Protein AF-A0A0F9WBS4-F1 (afdb_monomer_lite)

Organism: NCBI:txid412755

Sequence (241 aa):
MFRRLSKIGGPLIGAIGFITLPSDLGTWGTRLKDIAQIGIDNPLSVLAICLGVVLLGYGYWDSLRLKVLGSKRWRSDKEMGDELHGWLRQAHFQLQDQPTPNSDFVFVATEPMANRPVTIAKLSNEPGVRLQGRVILSDEQKTLFQAMLANEQHIVLSDVAIELARLDIGFDGRDLVNEGFSVIAGFIPSETMTQSQFLQRVGAVSRAILMVQASLNRYLLTPDIVATMQAQLPPDLTANQ

Radius of gyration: 26.9 Å; chains: 1; bounding box: 51×37×90 Å

InterPro domains:
  IPR018747 Protein of unknown function DUF2299 [PF10061] (82-212)

Structure (mmCIF, N/CA/C/O backbone):
data_AF-A0A0F9WBS4-F1
#
_entry.id   AF-A0A0F9WBS4-F1
#
loop_
_atom_site.group_PDB
_atom_site.id
_atom_site.type_symbol
_atom_site.label_atom_id
_atom_site.label_alt_id
_atom_site.label_comp_id
_atom_site.label_asym_id
_atom_site.label_entity_id
_atom_site.label_seq_id
_atom_site.pdbx_PDB_ins_code
_atom_site.Cartn_x
_atom_site.Cartn_y
_atom_site.Cartn_z
_atom_site.occupancy
_atom_site.B_iso_or_equiv
_atom_site.auth_seq_id
_atom_site.auth_comp_id
_atom_site.auth_asym_id
_atom_site.auth_atom_id
_atom_site.pdbx_PDB_model_num
ATOM 1 N N . MET A 1 1 ? -22.990 10.541 -49.761 1.00 40.12 1 MET A N 1
ATOM 2 C CA . MET A 1 1 ? -21.630 9.981 -49.947 1.00 40.12 1 MET A CA 1
ATOM 3 C C . MET A 1 1 ? -21.077 9.209 -48.733 1.00 40.12 1 MET A C 1
ATOM 5 O O . MET A 1 1 ? -20.127 8.468 -48.912 1.00 40.12 1 MET A O 1
ATOM 9 N N . PHE A 1 2 ? -21.687 9.267 -47.536 1.00 30.09 2 PHE A N 1
ATOM 10 C CA . PHE A 1 2 ? -21.160 8.622 -46.311 1.00 30.09 2 PHE A CA 1
ATOM 11 C C . PHE A 1 2 ? -21.648 7.187 -46.002 1.00 30.09 2 PHE A C 1
ATOM 13 O O . PHE A 1 2 ? -21.188 6.571 -45.048 1.00 30.09 2 PHE A O 1
ATOM 20 N N . ARG A 1 3 ? -22.544 6.597 -46.806 1.00 30.92 3 ARG A N 1
ATOM 21 C CA . ARG A 1 3 ? -23.133 5.266 -46.523 1.00 30.92 3 ARG A CA 1
ATOM 22 C C . ARG A 1 3 ? -22.316 4.056 -47.009 1.00 30.92 3 ARG A C 1
ATOM 24 O O . ARG A 1 3 ? -22.755 2.929 -46.813 1.00 30.92 3 ARG A O 1
ATOM 31 N N . ARG A 1 4 ? -21.150 4.258 -47.640 1.00 37.53 4 ARG A N 1
ATOM 32 C CA . ARG A 1 4 ? -20.292 3.158 -48.140 1.00 37.53 4 ARG A CA 1
ATOM 33 C C . ARG A 1 4 ? -19.069 2.839 -47.263 1.00 37.53 4 ARG A C 1
ATOM 35 O O . ARG A 1 4 ? -18.464 1.796 -47.470 1.00 37.53 4 ARG A O 1
ATOM 42 N N . LEU A 1 5 ? -18.750 3.655 -46.254 1.00 35.47 5 LEU A N 1
ATOM 43 C CA . LEU A 1 5 ? -17.595 3.429 -45.365 1.00 35.47 5 LEU A CA 1
ATOM 44 C C . LEU A 1 5 ? -17.847 2.388 -44.253 1.00 35.47 5 LEU A C 1
ATOM 46 O O . LEU A 1 5 ? -16.895 1.833 -43.712 1.00 35.47 5 LEU A O 1
ATOM 50 N N . SER A 1 6 ? -19.104 2.040 -43.950 1.00 35.97 6 SER A N 1
ATOM 51 C CA . SER A 1 6 ? -19.430 1.095 -42.866 1.00 35.97 6 SER A CA 1
ATOM 52 C C . SER A 1 6 ? -19.270 -0.389 -43.223 1.00 35.97 6 SER A C 1
ATOM 54 O O . SER A 1 6 ? -19.329 -1.229 -42.331 1.00 35.97 6 SER A O 1
ATOM 56 N N . LYS A 1 7 ? -19.043 -0.740 -44.498 1.00 39.16 7 LYS A N 1
ATOM 57 C CA . LYS A 1 7 ? -18.863 -2.144 -44.921 1.00 39.16 7 LYS A CA 1
ATOM 58 C C . LYS A 1 7 ? -17.408 -2.627 -44.909 1.00 39.16 7 LYS A C 1
ATOM 60 O O . LYS A 1 7 ? -17.189 -3.829 -44.961 1.00 39.16 7 LYS A O 1
ATOM 65 N N . ILE A 1 8 ? -16.435 -1.718 -44.815 1.00 43.41 8 ILE A N 1
ATOM 66 C CA . ILE A 1 8 ? -14.997 -2.048 -44.881 1.00 43.41 8 ILE A CA 1
ATOM 67 C C . ILE A 1 8 ? -14.304 -1.839 -43.519 1.00 43.41 8 ILE A C 1
ATOM 69 O O . ILE A 1 8 ? -13.339 -2.529 -43.211 1.00 43.41 8 ILE A O 1
ATOM 73 N N . GLY A 1 9 ? -14.829 -0.962 -42.652 1.00 33.00 9 GLY A N 1
ATOM 74 C CA . GLY A 1 9 ? -14.247 -0.715 -41.322 1.00 33.00 9 GLY A CA 1
ATOM 75 C C . GLY A 1 9 ? -14.540 -1.793 -40.267 1.00 33.00 9 GLY A C 1
ATOM 76 O O . GLY A 1 9 ? -13.713 -2.032 -39.393 1.00 33.00 9 GLY A O 1
ATOM 77 N N . GLY A 1 10 ? -15.688 -2.475 -40.359 1.00 33.38 10 GLY A N 1
ATOM 78 C CA . GLY A 1 10 ? -16.094 -3.516 -39.400 1.00 33.38 10 GLY A CA 1
ATOM 79 C C . GLY A 1 10 ? -15.189 -4.762 -39.386 1.00 33.38 10 GLY A C 1
ATOM 80 O O . GLY A 1 10 ? -14.808 -5.204 -38.304 1.00 33.38 10 GLY A O 1
ATOM 81 N N . PRO A 1 11 ? -14.774 -5.307 -40.549 1.00 40.59 11 PRO A N 1
ATOM 82 C CA . PRO A 1 11 ? -13.894 -6.477 -40.595 1.00 40.59 11 PRO A CA 1
ATOM 83 C C . PRO A 1 11 ? -12.425 -6.165 -40.274 1.00 40.59 11 PRO A C 1
ATOM 85 O O . PRO A 1 11 ? -11.719 -7.037 -39.786 1.00 40.59 11 PRO A O 1
ATOM 88 N N . LEU A 1 12 ? -11.953 -4.937 -40.519 1.00 39.38 12 LEU A N 1
ATOM 89 C CA . LEU A 1 12 ? -10.550 -4.551 -40.293 1.00 39.38 12 LEU A CA 1
ATOM 90 C C . LEU A 1 12 ? -10.226 -4.365 -38.806 1.00 39.38 12 LEU A C 1
ATOM 92 O O . LEU A 1 12 ? -9.143 -4.733 -38.360 1.00 39.38 12 LEU A O 1
ATOM 96 N N . ILE A 1 13 ? -11.192 -3.884 -38.019 1.00 43.16 13 ILE A N 1
ATOM 97 C CA . ILE A 1 13 ? -11.082 -3.864 -36.555 1.00 43.16 13 ILE A CA 1
ATOM 98 C C . ILE A 1 13 ? -11.309 -5.275 -35.984 1.00 43.16 13 ILE A C 1
ATOM 100 O O . ILE A 1 13 ? -10.644 -5.648 -35.024 1.00 43.16 13 ILE A O 1
ATOM 104 N N . GLY A 1 14 ? -12.150 -6.104 -36.618 1.00 35.94 14 GLY A N 1
AT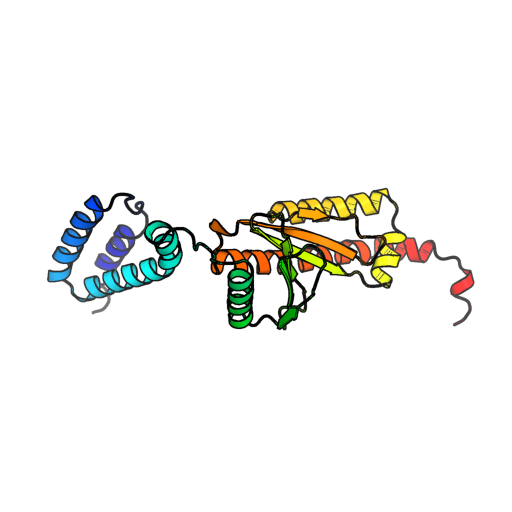OM 105 C CA . GLY A 1 14 ? -12.320 -7.523 -36.266 1.00 35.94 14 GLY A CA 1
ATOM 106 C C . GLY A 1 14 ? -11.134 -8.434 -36.622 1.00 35.94 14 GLY A C 1
ATOM 107 O O . GLY A 1 14 ? -11.001 -9.506 -36.050 1.00 35.94 14 GLY A O 1
ATOM 108 N N . ALA A 1 15 ? -10.249 -8.024 -37.535 1.00 42.34 15 ALA A N 1
ATOM 109 C CA . ALA A 1 15 ? -9.022 -8.760 -37.852 1.00 42.34 15 ALA A CA 1
ATOM 110 C C . ALA A 1 15 ? -7.876 -8.464 -36.865 1.00 42.34 15 ALA A C 1
ATOM 112 O O . ALA A 1 15 ? -6.943 -9.257 -36.751 1.00 42.34 15 ALA A O 1
ATOM 113 N N . ILE A 1 16 ? -7.945 -7.331 -36.156 1.00 46.28 16 ILE A N 1
ATOM 114 C CA . ILE A 1 16 ? -6.950 -6.898 -35.160 1.00 46.28 16 ILE A CA 1
ATOM 115 C C . ILE A 1 16 ? -7.459 -7.155 -33.732 1.00 46.28 16 ILE A C 1
ATOM 117 O O . ILE A 1 16 ? -6.676 -7.442 -32.830 1.00 46.28 16 ILE A O 1
ATOM 121 N N . GLY A 1 17 ? -8.774 -7.112 -33.519 1.00 36.66 17 GLY A N 1
ATOM 122 C CA . GLY A 1 17 ? -9.417 -7.518 -32.278 1.00 36.66 17 GLY A CA 1
ATOM 123 C C . GLY A 1 17 ? -9.763 -9.006 -32.294 1.00 36.66 17 GLY A C 1
ATOM 124 O O . GLY A 1 17 ? -10.572 -9.423 -33.108 1.00 36.66 17 GLY A O 1
ATOM 125 N N . PHE A 1 18 ? -9.217 -9.764 -31.339 1.00 37.97 18 PHE A N 1
ATOM 126 C CA . PHE A 1 18 ? -9.618 -11.125 -30.925 1.00 37.97 18 PHE A CA 1
ATOM 127 C C . PHE A 1 18 ? -8.899 -12.369 -31.465 1.00 37.97 18 PHE A C 1
ATOM 129 O O . PHE A 1 18 ? -9.351 -13.475 -31.177 1.00 37.97 18 PHE A O 1
ATOM 136 N N . ILE A 1 19 ? -7.723 -12.271 -32.088 1.00 41.31 19 ILE A N 1
ATOM 137 C CA . ILE A 1 19 ? -6.875 -13.465 -32.262 1.00 41.31 19 ILE A CA 1
ATOM 138 C C . ILE A 1 19 ? -5.491 -13.177 -31.695 1.00 41.31 19 ILE A C 1
ATOM 140 O O . ILE A 1 19 ? -4.697 -12.475 -32.309 1.00 41.31 19 ILE A O 1
ATOM 144 N N . THR A 1 20 ? -5.274 -13.682 -30.477 1.00 43.16 20 THR A N 1
ATOM 145 C CA . THR A 1 20 ? -3.983 -14.047 -29.871 1.00 43.16 20 THR A CA 1
ATOM 146 C C . THR A 1 20 ? -2.763 -13.494 -30.607 1.00 43.16 20 THR A C 1
ATOM 148 O O . THR A 1 20 ? -2.373 -14.040 -31.642 1.00 43.16 20 THR A O 1
ATOM 151 N N . LEU A 1 21 ? -2.147 -12.440 -30.057 1.00 47.62 21 LEU A N 1
ATOM 152 C CA . LEU A 1 21 ? -0.828 -11.977 -30.494 1.00 47.62 21 LEU A CA 1
ATOM 153 C C . LEU A 1 21 ? 0.089 -13.205 -30.601 1.00 47.62 21 LEU A C 1
ATOM 155 O O . LEU A 1 21 ? 0.282 -13.889 -29.589 1.00 47.62 21 LEU A O 1
ATOM 159 N N . PRO A 1 22 ? 0.609 -13.532 -31.795 1.00 48.59 22 PRO A N 1
ATOM 160 C CA . PRO A 1 22 ? 1.472 -14.685 -31.939 1.00 48.59 22 PRO A CA 1
ATOM 161 C C . PRO A 1 22 ? 2.699 -14.498 -31.053 1.00 48.59 22 PRO A C 1
ATOM 163 O O . PRO A 1 22 ? 3.363 -13.459 -31.109 1.00 48.59 22 PRO A O 1
ATOM 166 N N . SER A 1 23 ? 3.008 -15.503 -30.238 1.00 54.31 23 SER A N 1
ATOM 167 C CA . SER A 1 23 ? 4.209 -15.511 -29.398 1.00 54.31 23 SER A CA 1
ATOM 168 C C . SER A 1 23 ? 5.504 -15.647 -30.206 1.00 54.31 23 SER A C 1
ATOM 170 O O . SER A 1 23 ? 6.584 -15.517 -29.639 1.00 54.31 23 SER A O 1
ATOM 172 N N . ASP A 1 24 ? 5.401 -15.916 -31.511 1.00 53.88 24 ASP A N 1
ATOM 173 C CA . ASP A 1 24 ? 6.519 -16.164 -32.416 1.00 53.88 24 ASP A CA 1
ATOM 174 C C . ASP A 1 24 ? 6.716 -15.008 -33.413 1.00 53.88 24 ASP A C 1
ATOM 176 O O . ASP A 1 24 ? 5.839 -14.696 -34.226 1.00 53.88 24 ASP A O 1
ATOM 180 N N . LEU A 1 25 ? 7.908 -14.406 -33.374 1.00 53.56 25 LEU A N 1
ATOM 181 C CA . LEU A 1 25 ? 8.372 -13.322 -34.246 1.00 53.56 25 LEU A CA 1
ATOM 182 C C . LEU A 1 25 ? 8.318 -13.683 -35.743 1.00 53.56 25 LEU A C 1
ATOM 184 O O . LEU A 1 25 ? 8.128 -12.792 -36.570 1.00 53.56 25 LEU A O 1
ATOM 188 N N . GLY A 1 26 ? 8.424 -14.966 -36.111 1.00 53.75 26 GLY A N 1
ATOM 189 C CA . GLY A 1 26 ? 8.361 -15.400 -37.513 1.00 53.75 26 GLY A CA 1
ATOM 190 C C . GLY A 1 26 ? 6.999 -15.138 -38.166 1.00 53.75 26 GLY A C 1
ATOM 191 O O . GLY A 1 26 ? 6.919 -14.711 -39.319 1.00 53.75 26 GLY A O 1
ATOM 192 N N . THR A 1 27 ? 5.916 -15.301 -37.405 1.00 59.94 27 THR A N 1
ATOM 193 C CA . THR A 1 27 ? 4.545 -15.094 -37.905 1.00 59.94 27 THR A CA 1
ATOM 194 C C . THR A 1 27 ? 4.177 -13.617 -38.085 1.00 59.94 27 THR A C 1
ATOM 196 O O . THR A 1 27 ? 3.329 -13.292 -38.926 1.00 59.94 27 THR A O 1
ATOM 199 N N . TRP A 1 28 ? 4.861 -12.713 -37.373 1.00 60.12 28 TRP A N 1
ATOM 200 C CA . TRP A 1 28 ? 4.714 -11.265 -37.545 1.00 60.12 28 TRP A CA 1
ATOM 201 C C . TRP A 1 28 ? 5.167 -10.806 -38.930 1.00 60.12 28 TRP A C 1
ATOM 203 O O . TRP A 1 28 ? 4.501 -9.971 -39.538 1.00 60.12 28 TRP A O 1
ATOM 213 N N . GLY A 1 29 ? 6.239 -11.392 -39.470 1.00 56.81 29 GLY A N 1
ATOM 214 C CA . GLY A 1 29 ? 6.749 -11.044 -40.799 1.00 56.81 29 GLY A CA 1
ATOM 215 C C . GLY A 1 29 ? 5.739 -11.310 -41.921 1.00 56.81 29 GLY A C 1
ATOM 216 O O . GLY A 1 29 ? 5.583 -10.488 -42.821 1.00 56.81 29 GLY A O 1
ATOM 217 N N . THR A 1 30 ? 5.005 -12.421 -41.848 1.00 64.31 30 THR A N 1
ATOM 218 C CA . THR A 1 30 ? 3.921 -12.752 -42.791 1.00 64.31 30 THR A CA 1
ATOM 219 C C . THR A 1 30 ? 2.706 -11.843 -42.625 1.00 64.31 30 THR A C 1
ATOM 221 O O . THR A 1 30 ? 2.227 -11.289 -43.608 1.00 64.31 30 THR A O 1
ATOM 224 N N . ARG A 1 31 ? 2.261 -11.591 -41.386 1.00 62.34 31 ARG A N 1
ATOM 225 C CA . ARG A 1 31 ? 1.105 -10.717 -41.115 1.00 62.34 31 ARG A CA 1
ATOM 226 C C . ARG A 1 31 ? 1.363 -9.264 -41.529 1.00 62.34 31 ARG A C 1
ATOM 228 O O . ARG A 1 31 ? 0.464 -8.605 -42.041 1.00 62.34 31 ARG A O 1
ATOM 235 N N . LEU A 1 32 ? 2.589 -8.770 -41.347 1.00 62.81 32 LEU A N 1
ATOM 236 C CA . LEU A 1 32 ? 2.991 -7.428 -41.779 1.00 62.81 32 LEU A CA 1
ATOM 237 C C . LEU A 1 32 ? 3.073 -7.303 -43.306 1.00 62.81 32 LEU A C 1
ATOM 239 O O . LEU A 1 32 ? 2.750 -6.240 -43.833 1.00 62.81 32 LEU A O 1
ATOM 243 N N . LYS A 1 33 ? 3.448 -8.372 -44.025 1.00 64.69 33 LYS A N 1
ATOM 244 C CA . LYS A 1 33 ? 3.390 -8.399 -45.496 1.00 64.69 33 LYS A CA 1
ATOM 245 C C . LYS A 1 33 ? 1.953 -8.312 -46.007 1.00 64.69 33 LYS A C 1
ATOM 247 O O . LYS A 1 33 ? 1.694 -7.502 -46.891 1.00 64.69 33 LYS A O 1
ATOM 252 N N . ASP A 1 34 ? 1.025 -9.050 -45.400 1.00 64.44 34 ASP A N 1
ATOM 253 C CA . ASP A 1 34 ? -0.397 -8.993 -45.768 1.00 64.44 34 ASP A CA 1
ATOM 254 C C . ASP A 1 34 ? -0.990 -7.592 -45.512 1.00 64.44 34 ASP A C 1
ATOM 256 O O . ASP A 1 34 ? -1.709 -7.045 -46.349 1.00 64.44 34 ASP A O 1
ATOM 260 N N . ILE A 1 35 ? -0.622 -6.958 -44.392 1.00 59.19 35 ILE A N 1
ATOM 261 C CA . ILE A 1 35 ? -0.995 -5.570 -44.064 1.00 59.19 35 ILE A CA 1
ATOM 262 C C . ILE A 1 35 ? -0.405 -4.571 -45.073 1.00 59.19 35 ILE A C 1
ATOM 264 O O . ILE A 1 35 ? -1.101 -3.649 -45.503 1.00 59.19 35 ILE A O 1
ATOM 268 N N . ALA A 1 36 ? 0.857 -4.748 -45.475 1.00 57.50 36 ALA A N 1
ATOM 269 C CA . ALA A 1 36 ? 1.508 -3.892 -46.465 1.00 57.50 36 ALA A CA 1
ATOM 270 C C . ALA A 1 36 ? 0.848 -4.008 -47.849 1.00 57.50 36 ALA A C 1
ATOM 272 O O . ALA A 1 36 ? 0.736 -3.013 -48.561 1.00 57.50 36 ALA A O 1
ATOM 273 N N . GLN A 1 37 ? 0.362 -5.199 -48.204 1.00 59.88 37 GLN A N 1
ATOM 274 C CA . GLN A 1 37 ? -0.300 -5.452 -49.481 1.00 59.88 37 GLN A CA 1
ATOM 275 C C . GLN A 1 37 ? -1.718 -4.857 -49.526 1.00 59.88 37 GLN A C 1
ATOM 277 O O . GLN A 1 37 ? -2.094 -4.264 -50.532 1.00 59.88 37 GLN A O 1
ATOM 282 N N . ILE A 1 38 ? -2.459 -4.894 -48.409 1.00 57.97 38 ILE A N 1
ATOM 283 C CA . ILE A 1 38 ? -3.740 -4.173 -48.236 1.00 57.97 38 ILE A CA 1
ATOM 284 C C . ILE A 1 38 ? -3.536 -2.646 -48.297 1.00 57.97 38 ILE A C 1
ATOM 286 O O . ILE A 1 38 ? -4.429 -1.896 -48.696 1.00 57.97 38 ILE A O 1
ATOM 290 N N . GLY A 1 39 ? -2.345 -2.173 -47.924 1.00 52.19 39 GLY A N 1
ATOM 291 C CA . GLY A 1 39 ? -2.009 -0.757 -47.888 1.00 52.19 39 GLY A CA 1
ATOM 292 C C . GLY A 1 39 ? -1.854 -0.060 -49.236 1.00 52.19 39 GLY A C 1
ATOM 293 O O . GLY A 1 39 ? -1.910 1.168 -49.283 1.00 52.19 39 GLY A O 1
ATOM 294 N N . ILE A 1 40 ? -1.712 -0.824 -50.320 1.00 57.94 40 ILE A N 1
ATOM 295 C CA . ILE A 1 40 ? -1.607 -0.289 -51.684 1.00 57.94 40 ILE A CA 1
ATOM 296 C C . ILE A 1 40 ? -2.957 0.285 -52.151 1.00 57.94 40 ILE A C 1
ATOM 298 O O . ILE A 1 40 ? -2.982 1.295 -52.851 1.00 57.94 40 ILE A O 1
ATOM 302 N N . ASP A 1 41 ? -4.073 -0.287 -51.691 1.00 60.69 41 ASP A N 1
ATOM 303 C CA . ASP A 1 41 ? -5.413 0.072 -52.172 1.00 60.69 41 ASP A CA 1
ATOM 304 C C . ASP A 1 41 ? -6.132 1.110 -51.294 1.00 60.69 41 ASP A C 1
ATOM 306 O O . ASP A 1 41 ? -7.107 1.728 -51.731 1.00 60.69 41 ASP A O 1
ATOM 310 N N . ASN A 1 42 ? -5.693 1.320 -50.043 1.00 68.88 42 ASN A N 1
ATOM 311 C CA . ASN A 1 42 ? -6.353 2.263 -49.137 1.00 68.88 42 ASN A CA 1
ATOM 312 C C . ASN A 1 42 ? -5.397 2.871 -48.084 1.00 68.88 42 ASN A C 1
ATOM 314 O O . ASN A 1 42 ? -5.228 2.315 -46.993 1.00 68.88 42 ASN A O 1
ATOM 318 N N . PRO A 1 43 ? -4.797 4.046 -48.351 1.00 69.19 43 PRO A N 1
ATOM 319 C CA . PRO A 1 43 ? -3.773 4.636 -47.480 1.00 69.19 43 PRO A CA 1
ATOM 320 C C . PRO A 1 43 ? -4.301 5.019 -46.085 1.00 69.19 43 PRO A C 1
ATOM 322 O O . PRO A 1 43 ? -3.553 5.011 -45.107 1.00 69.19 43 PRO A O 1
ATOM 325 N N . LEU A 1 44 ? -5.604 5.296 -45.957 1.00 69.62 44 LEU A N 1
ATOM 326 C CA . LEU A 1 44 ? -6.256 5.563 -44.668 1.00 69.62 44 LEU A CA 1
ATOM 327 C C . LEU A 1 44 ? -6.281 4.328 -43.757 1.00 69.62 44 LEU A C 1
ATOM 329 O O . LEU A 1 44 ? -6.151 4.459 -42.540 1.00 69.62 44 LEU A O 1
ATOM 333 N N . SER A 1 45 ? -6.412 3.131 -44.331 1.00 63.66 45 SER A N 1
ATOM 334 C CA . SER A 1 45 ? -6.375 1.878 -43.574 1.00 63.66 45 SER A CA 1
ATOM 335 C C . SER A 1 45 ? -4.974 1.603 -43.031 1.00 63.66 45 SER A C 1
ATOM 337 O O . SER A 1 45 ? -4.848 1.191 -41.883 1.00 63.66 45 SER A O 1
ATOM 339 N N . VAL A 1 46 ? -3.923 1.922 -43.794 1.00 65.44 46 VAL A N 1
ATOM 340 C CA . VAL A 1 46 ? -2.528 1.827 -43.326 1.00 65.44 46 VAL A CA 1
ATOM 341 C C . VAL A 1 46 ? -2.289 2.748 -42.142 1.00 65.44 46 VAL A C 1
ATOM 343 O O . VAL A 1 46 ? -1.742 2.312 -41.136 1.00 65.44 46 VAL A O 1
ATOM 346 N N . LEU A 1 47 ? -2.749 4.001 -42.223 1.00 66.19 47 LEU A N 1
ATOM 347 C CA . LEU A 1 47 ? -2.625 4.949 -41.115 1.00 66.19 47 LEU A CA 1
ATOM 348 C C . LEU A 1 47 ? -3.330 4.448 -39.853 1.00 66.19 47 LEU A C 1
ATOM 350 O O . LEU A 1 47 ? -2.742 4.505 -38.778 1.00 66.19 47 LEU A O 1
ATOM 354 N N . ALA A 1 48 ? -4.548 3.916 -39.973 1.00 68.94 48 ALA A N 1
ATOM 355 C CA . ALA A 1 48 ? -5.282 3.365 -38.835 1.00 68.94 48 ALA A CA 1
ATOM 356 C C . ALA A 1 48 ? -4.582 2.139 -38.221 1.00 68.94 48 ALA A C 1
ATOM 358 O O . ALA A 1 48 ? -4.535 2.012 -36.998 1.00 68.94 48 ALA A O 1
ATOM 359 N N . ILE A 1 49 ? -3.998 1.266 -39.048 1.00 66.88 49 ILE A N 1
ATOM 360 C CA . ILE A 1 49 ? -3.237 0.101 -38.580 1.00 66.88 49 ILE A CA 1
ATOM 361 C C . ILE A 1 49 ? -1.942 0.544 -37.899 1.00 66.88 49 ILE A C 1
ATOM 363 O O . ILE A 1 49 ? -1.667 0.097 -36.790 1.00 66.88 49 ILE A O 1
ATOM 367 N N . CYS A 1 50 ? -1.179 1.459 -38.501 1.00 69.31 50 CYS A N 1
ATOM 368 C CA . CYS A 1 50 ? 0.019 2.026 -37.885 1.00 69.31 50 CYS A CA 1
ATOM 369 C C . CYS A 1 50 ? -0.312 2.696 -36.550 1.00 69.31 50 CYS A C 1
ATOM 371 O O . CYS A 1 50 ? 0.384 2.463 -35.569 1.00 69.31 50 CYS A O 1
ATOM 373 N N . LEU A 1 51 ? -1.403 3.464 -36.480 1.00 69.69 51 LEU A N 1
ATOM 374 C CA . LEU A 1 51 ? -1.857 4.084 -35.238 1.00 69.69 51 LEU A CA 1
ATOM 375 C C . LEU A 1 51 ? -2.240 3.027 -34.192 1.00 69.69 51 LEU A C 1
ATOM 377 O O . LEU A 1 51 ? -1.850 3.146 -33.036 1.00 69.69 51 LEU A O 1
ATOM 381 N N . GLY A 1 52 ? -2.949 1.969 -34.595 1.00 70.00 52 GLY A N 1
ATOM 382 C CA . GLY A 1 52 ? -3.300 0.846 -33.725 1.00 70.00 52 GLY A CA 1
ATOM 383 C C . GLY A 1 52 ? -2.073 0.105 -33.193 1.00 70.00 52 GLY A C 1
ATOM 384 O O . GLY A 1 52 ? -1.998 -0.170 -32.000 1.00 70.00 52 GLY A O 1
ATOM 385 N N . VAL A 1 53 ? -1.076 -0.155 -34.043 1.00 68.94 53 VAL A N 1
ATOM 386 C CA . VAL A 1 53 ? 0.201 -0.775 -33.652 1.00 68.94 53 VAL A CA 1
ATOM 387 C C . VAL A 1 53 ? 1.000 0.144 -32.732 1.00 68.94 53 VAL A C 1
ATOM 389 O O . VAL A 1 53 ? 1.565 -0.336 -31.756 1.00 68.94 53 VAL A O 1
ATOM 392 N N . VAL A 1 54 ? 1.018 1.455 -32.983 1.00 68.88 54 VAL A N 1
ATOM 393 C CA . VAL A 1 54 ? 1.678 2.436 -32.110 1.00 68.88 54 VAL A CA 1
ATOM 394 C C . VAL A 1 54 ? 0.983 2.514 -30.750 1.00 68.88 54 VAL A C 1
ATOM 396 O O . VAL A 1 54 ? 1.662 2.510 -29.729 1.00 68.88 54 VAL A O 1
ATOM 399 N N . LEU A 1 55 ? -0.352 2.522 -30.706 1.00 69.62 55 LEU A N 1
ATOM 400 C CA . LEU A 1 55 ? -1.125 2.551 -29.458 1.00 69.62 55 LEU A CA 1
ATOM 401 C C . LEU A 1 55 ? -0.975 1.254 -28.653 1.00 69.62 55 LEU A C 1
ATOM 403 O O . LEU A 1 55 ? -0.757 1.303 -27.443 1.00 69.62 55 LEU A O 1
ATOM 407 N N . LEU A 1 56 ? -1.038 0.096 -29.317 1.00 64.38 56 LEU A N 1
ATOM 408 C CA . LEU A 1 56 ? -0.773 -1.201 -28.689 1.00 64.38 56 LEU A CA 1
ATOM 409 C C . LEU A 1 56 ? 0.678 -1.295 -28.222 1.00 64.38 56 LEU A C 1
ATOM 411 O O . LEU A 1 56 ? 0.930 -1.748 -27.110 1.00 64.38 56 LEU A O 1
ATOM 415 N N . GLY A 1 57 ? 1.617 -0.819 -29.038 1.00 63.41 57 GLY A N 1
ATOM 416 C CA . GLY A 1 57 ? 3.031 -0.725 -28.706 1.00 63.41 57 GLY A CA 1
ATOM 417 C C . GLY A 1 57 ? 3.267 0.149 -27.482 1.00 63.41 57 GLY A C 1
ATOM 418 O O . GLY A 1 57 ? 4.020 -0.258 -26.613 1.00 63.41 57 GLY A O 1
ATOM 419 N N . TYR A 1 58 ? 2.574 1.284 -27.362 1.00 67.25 58 TYR A N 1
ATOM 420 C CA . TYR A 1 58 ? 2.653 2.170 -26.200 1.00 67.25 58 TYR A CA 1
ATOM 421 C C . TYR A 1 58 ? 2.100 1.502 -24.931 1.00 67.25 58 TYR A C 1
ATOM 423 O O . TYR A 1 58 ? 2.747 1.542 -23.889 1.00 67.25 58 TYR A O 1
ATOM 431 N N . GLY A 1 59 ? 0.955 0.814 -25.021 1.00 63.66 59 GLY A N 1
ATOM 432 C CA . GLY A 1 59 ? 0.369 0.082 -23.889 1.00 63.66 59 GLY A CA 1
ATOM 433 C C . GLY A 1 59 ? 1.164 -1.160 -23.461 1.00 63.66 59 GLY A C 1
ATOM 434 O O . GLY A 1 59 ? 1.211 -1.484 -22.277 1.00 63.66 59 GLY A O 1
ATOM 435 N N . TYR A 1 60 ? 1.820 -1.843 -24.405 1.00 65.56 60 TYR A N 1
ATOM 436 C CA . TYR A 1 60 ? 2.660 -3.020 -24.147 1.00 65.56 60 TYR A CA 1
ATOM 437 C C . TYR A 1 60 ? 4.148 -2.697 -23.988 1.00 65.56 60 TYR A C 1
ATOM 439 O O . TYR A 1 60 ? 4.934 -3.617 -23.742 1.00 65.56 60 TYR A O 1
ATOM 447 N N . TRP A 1 61 ? 4.548 -1.427 -24.102 1.00 66.56 61 TRP A N 1
ATOM 448 C CA . TRP A 1 61 ? 5.952 -1.018 -24.094 1.00 66.56 61 TRP A CA 1
ATOM 449 C C . TRP A 1 61 ? 6.659 -1.469 -22.821 1.00 66.56 61 TRP A C 1
ATOM 451 O O . TRP A 1 61 ? 7.734 -2.049 -22.904 1.00 66.56 61 TRP A O 1
ATOM 461 N N . ASP A 1 62 ? 6.024 -1.317 -21.657 1.00 58.88 62 ASP A N 1
ATOM 462 C CA . ASP A 1 62 ? 6.583 -1.758 -20.374 1.00 58.88 62 ASP A CA 1
ATOM 463 C C . ASP A 1 62 ? 6.754 -3.283 -20.295 1.00 58.88 62 ASP A C 1
ATOM 465 O O . ASP A 1 62 ? 7.774 -3.775 -19.810 1.00 58.88 62 ASP A O 1
ATOM 469 N N . SER A 1 63 ? 5.804 -4.054 -20.834 1.00 58.38 63 SER A N 1
ATOM 470 C CA . SER A 1 63 ? 5.886 -5.522 -20.856 1.00 58.38 63 SER A CA 1
ATOM 471 C C . SER A 1 63 ? 6.961 -6.024 -21.827 1.00 58.38 63 SER A C 1
ATOM 473 O O . SER A 1 63 ? 7.708 -6.954 -21.512 1.00 58.38 63 SER A O 1
ATOM 475 N N . LEU A 1 64 ? 7.082 -5.385 -22.995 1.00 61.56 64 LEU A N 1
ATOM 476 C CA . LEU A 1 64 ? 8.147 -5.650 -23.965 1.00 61.56 64 LEU A CA 1
ATOM 477 C C . LEU A 1 64 ? 9.514 -5.228 -23.422 1.00 61.56 64 LEU A C 1
ATOM 479 O O . LEU A 1 64 ? 10.473 -5.977 -23.579 1.00 61.56 64 LEU A O 1
ATOM 483 N N . ARG A 1 65 ? 9.603 -4.094 -22.720 1.00 59.81 65 ARG A N 1
ATOM 484 C CA . ARG A 1 65 ? 10.826 -3.620 -22.063 1.00 59.81 65 ARG A CA 1
ATOM 485 C C . ARG A 1 65 ? 11.333 -4.650 -21.057 1.00 59.81 65 ARG A C 1
ATOM 487 O O . ARG A 1 65 ? 12.505 -4.993 -21.105 1.00 59.81 65 ARG A O 1
ATOM 494 N N . LEU A 1 66 ? 10.460 -5.215 -20.223 1.00 56.12 66 LEU A N 1
ATOM 495 C CA . LEU A 1 66 ? 10.836 -6.262 -19.262 1.00 56.12 66 LEU A CA 1
ATOM 496 C C . LEU A 1 66 ? 11.280 -7.566 -19.934 1.00 56.12 66 LEU A C 1
ATOM 498 O O . LEU A 1 66 ? 12.213 -8.212 -19.461 1.00 56.12 66 LEU A O 1
ATOM 502 N N . LYS A 1 67 ? 10.633 -7.958 -21.041 1.00 57.78 67 LYS A N 1
ATOM 503 C CA . LYS A 1 67 ? 10.983 -9.181 -21.785 1.00 57.78 67 LYS A CA 1
ATOM 504 C C . LYS A 1 67 ? 12.268 -9.048 -22.604 1.00 57.78 67 LYS A C 1
ATOM 506 O O . LYS A 1 67 ? 12.988 -10.030 -22.741 1.00 57.78 67 LYS A O 1
ATOM 511 N N . VAL A 1 68 ? 12.540 -7.868 -23.164 1.00 54.81 68 VAL A N 1
ATOM 512 C CA . VAL A 1 68 ? 13.662 -7.630 -24.090 1.00 54.81 68 VAL A CA 1
ATOM 513 C C . VAL A 1 68 ? 14.903 -7.103 -23.369 1.00 54.81 68 VAL A C 1
ATOM 515 O O . VAL A 1 68 ? 16.012 -7.502 -23.707 1.00 54.81 68 VAL A O 1
ATOM 518 N N . LEU A 1 69 ? 14.742 -6.225 -22.375 1.00 52.47 69 LEU A N 1
ATOM 519 C CA . LEU A 1 69 ? 15.864 -5.616 -21.645 1.00 52.47 69 LEU A CA 1
ATOM 520 C C . LEU A 1 69 ? 16.164 -6.314 -20.312 1.00 52.47 69 LEU A C 1
ATOM 522 O O . LEU A 1 69 ? 17.117 -5.942 -19.630 1.00 52.47 69 LEU A O 1
ATOM 526 N N . GLY A 1 70 ? 15.390 -7.346 -19.966 1.00 51.59 70 GLY A N 1
ATOM 527 C CA . GLY A 1 70 ? 15.450 -7.983 -18.659 1.00 51.59 70 GLY A CA 1
ATOM 528 C C . GLY A 1 70 ? 14.844 -7.100 -17.568 1.00 51.59 70 GLY A C 1
ATOM 529 O O . GLY A 1 70 ? 14.605 -5.902 -17.742 1.00 51.59 70 GLY A O 1
ATOM 530 N N . SER A 1 71 ? 14.574 -7.717 -16.421 1.00 57.47 71 SER A N 1
ATOM 531 C CA . SER A 1 71 ? 14.255 -7.023 -15.176 1.00 57.47 71 SER A CA 1
ATOM 532 C C . SER A 1 71 ? 15.213 -5.854 -14.935 1.00 57.47 71 SER A C 1
ATOM 534 O O . SER A 1 71 ? 16.422 -5.983 -15.149 1.00 57.47 71 SER A O 1
ATOM 536 N N . LYS A 1 72 ? 14.699 -4.706 -14.469 1.00 65.31 72 LYS A N 1
ATOM 537 C CA . LYS A 1 72 ? 15.560 -3.582 -14.078 1.00 65.31 72 LYS A CA 1
ATOM 538 C C . LYS A 1 72 ? 16.410 -4.043 -12.891 1.00 65.31 72 LYS A C 1
ATOM 540 O O . LYS A 1 72 ? 15.930 -4.118 -11.767 1.00 65.31 72 LYS A O 1
ATOM 545 N N . ARG A 1 73 ? 17.670 -4.399 -13.148 1.00 72.25 73 ARG A N 1
ATOM 546 C CA . ARG A 1 73 ? 18.642 -4.695 -12.093 1.00 72.25 73 ARG A CA 1
ATOM 547 C C . ARG A 1 73 ? 19.081 -3.384 -11.459 1.00 72.25 73 ARG A C 1
ATOM 549 O O . ARG A 1 73 ? 19.819 -2.614 -12.071 1.00 72.25 73 ARG A O 1
ATOM 556 N N . TRP A 1 74 ? 18.605 -3.144 -10.247 1.00 83.38 74 TRP A N 1
ATOM 557 C CA . TRP A 1 74 ? 19.055 -2.050 -9.395 1.00 83.38 74 TRP A CA 1
ATOM 558 C C . TRP A 1 74 ? 20.543 -2.225 -9.086 1.00 83.38 74 TRP A C 1
ATOM 560 O O . TRP A 1 74 ? 20.969 -3.323 -8.729 1.00 83.38 74 TRP A O 1
ATOM 570 N N . ARG A 1 75 ? 21.353 -1.172 -9.233 1.00 83.31 75 ARG A N 1
ATOM 571 C CA . ARG A 1 75 ? 22.783 -1.236 -8.883 1.00 83.31 75 ARG A CA 1
ATOM 572 C C . ARG A 1 75 ? 22.992 -1.099 -7.378 1.00 83.31 75 ARG A C 1
ATOM 574 O O . ARG A 1 75 ? 24.022 -1.527 -6.870 1.00 83.31 75 ARG A O 1
ATOM 581 N N . SER A 1 76 ? 22.039 -0.482 -6.680 1.00 88.38 76 SER A N 1
ATOM 582 C CA . SER A 1 76 ? 22.015 -0.352 -5.221 1.00 88.38 76 SER A CA 1
ATOM 583 C C . SER A 1 76 ? 20.591 -0.114 -4.710 1.00 88.38 76 SER A C 1
ATOM 585 O O . SER A 1 76 ? 19.746 0.393 -5.451 1.00 88.38 76 SER A O 1
ATOM 587 N N . ASP A 1 77 ? 20.342 -0.396 -3.429 1.00 88.81 77 ASP A N 1
ATOM 588 C CA . ASP A 1 77 ? 19.061 -0.069 -2.783 1.00 88.81 77 ASP A CA 1
ATOM 589 C C . ASP A 1 77 ? 18.804 1.442 -2.731 1.00 88.81 77 ASP A C 1
ATOM 591 O O . ASP A 1 77 ? 17.660 1.881 -2.809 1.00 88.81 77 ASP A O 1
ATOM 595 N N . LYS A 1 78 ? 19.869 2.253 -2.690 1.00 88.75 78 LYS A N 1
ATOM 596 C CA . LYS A 1 78 ? 19.765 3.713 -2.779 1.00 88.75 78 LYS A CA 1
ATOM 597 C C . LYS A 1 78 ? 19.220 4.167 -4.134 1.00 88.75 78 LYS A C 1
ATOM 599 O O . LYS A 1 78 ? 18.298 4.969 -4.176 1.00 88.75 78 LYS A O 1
ATOM 604 N N . GLU A 1 79 ? 19.750 3.621 -5.232 1.00 91.06 79 GLU A N 1
ATOM 605 C CA . GLU A 1 79 ? 19.241 3.910 -6.583 1.00 91.06 79 GLU A CA 1
ATOM 606 C C . GLU A 1 79 ? 17.768 3.505 -6.718 1.00 91.06 79 GLU A C 1
ATOM 608 O O . GLU A 1 79 ? 16.978 4.231 -7.318 1.00 91.06 79 GLU A O 1
ATOM 613 N N . MET A 1 80 ? 17.389 2.364 -6.135 1.00 91.50 80 MET A N 1
ATOM 614 C CA . MET A 1 80 ? 15.991 1.950 -6.072 1.00 91.50 80 MET A CA 1
ATOM 615 C C . MET A 1 80 ? 15.147 2.979 -5.311 1.00 91.50 80 MET A C 1
ATOM 617 O O . MET A 1 80 ? 14.155 3.450 -5.857 1.00 91.50 80 MET A O 1
ATOM 621 N N . GLY A 1 81 ? 15.552 3.377 -4.102 1.00 91.69 81 GLY A N 1
ATOM 622 C CA . GLY A 1 81 ? 14.848 4.391 -3.310 1.00 91.69 81 GLY A CA 1
ATOM 623 C C . GLY A 1 81 ? 14.664 5.719 -4.055 1.00 91.69 81 GLY A C 1
ATOM 624 O O . GLY A 1 81 ? 13.548 6.237 -4.113 1.00 91.69 81 GLY A O 1
ATOM 625 N N . ASP A 1 82 ? 15.723 6.220 -4.699 1.00 92.62 82 ASP A N 1
ATOM 626 C CA . ASP A 1 82 ? 15.700 7.461 -5.486 1.00 92.62 82 ASP A CA 1
ATOM 627 C C . ASP A 1 82 ? 14.725 7.372 -6.676 1.00 92.62 82 ASP A C 1
ATOM 629 O O . ASP A 1 82 ? 13.974 8.312 -6.960 1.00 92.62 82 ASP A O 1
ATOM 633 N N . GLU A 1 83 ? 14.688 6.227 -7.361 1.00 93.62 83 GLU A N 1
ATOM 634 C CA . GLU A 1 83 ? 13.755 5.989 -8.462 1.00 93.62 83 GLU A CA 1
ATOM 635 C C . GLU A 1 83 ? 12.301 5.924 -7.970 1.00 93.62 83 GLU A C 1
ATOM 637 O O . GLU A 1 83 ? 11.426 6.555 -8.567 1.00 93.62 83 GLU A O 1
ATOM 642 N N . LEU A 1 84 ? 12.035 5.207 -6.870 1.00 94.44 84 LEU A N 1
ATOM 643 C CA . LEU A 1 84 ? 10.696 5.133 -6.274 1.00 94.44 84 LEU A CA 1
ATOM 644 C C . LEU A 1 84 ? 10.206 6.518 -5.840 1.00 94.44 84 LEU A C 1
ATOM 646 O O . LEU A 1 84 ? 9.055 6.875 -6.102 1.00 94.44 84 LEU A O 1
ATOM 650 N N . HIS A 1 85 ? 11.093 7.332 -5.259 1.00 93.56 85 HIS A N 1
ATOM 651 C CA . HIS A 1 85 ? 10.837 8.747 -4.988 1.00 93.56 85 HIS A CA 1
ATOM 652 C C . HIS A 1 85 ? 10.451 9.506 -6.258 1.00 93.56 85 HIS A C 1
ATOM 654 O O . HIS A 1 85 ? 9.475 10.260 -6.263 1.00 93.56 85 HIS A O 1
ATOM 660 N N . GLY A 1 86 ? 11.199 9.302 -7.345 1.00 93.44 86 GLY A N 1
ATOM 661 C CA . GLY A 1 86 ? 10.910 9.888 -8.650 1.00 93.44 86 GLY A CA 1
ATOM 662 C C . GLY A 1 86 ? 9.512 9.529 -9.157 1.00 93.44 86 GLY A C 1
ATOM 663 O O . GLY A 1 86 ? 8.743 10.423 -9.514 1.00 93.44 86 GLY A O 1
ATOM 664 N N . TRP A 1 87 ? 9.151 8.245 -9.132 1.00 94.31 87 TRP A N 1
ATOM 665 C CA . TRP A 1 87 ? 7.839 7.762 -9.574 1.00 94.31 87 TRP A CA 1
ATOM 666 C C . TRP A 1 87 ? 6.689 8.353 -8.756 1.00 94.31 87 TRP A C 1
ATOM 668 O O . TRP A 1 87 ? 5.670 8.750 -9.320 1.00 94.31 87 TRP A O 1
ATOM 678 N N . LEU A 1 88 ? 6.851 8.456 -7.437 1.00 94.50 88 LEU A N 1
ATOM 679 C CA . LEU A 1 88 ? 5.826 9.008 -6.549 1.00 94.50 88 LEU A CA 1
ATOM 680 C C . LEU A 1 88 ? 5.673 10.520 -6.701 1.00 94.50 88 LEU A C 1
ATOM 682 O O . LEU A 1 88 ? 4.548 11.015 -6.731 1.00 94.50 88 LEU A O 1
ATOM 686 N N . ARG A 1 89 ? 6.778 11.255 -6.870 1.00 92.94 89 ARG A N 1
ATOM 687 C CA . ARG A 1 89 ? 6.733 12.697 -7.164 1.00 92.94 89 ARG A CA 1
ATOM 688 C C . ARG A 1 89 ? 6.051 12.981 -8.499 1.00 92.94 89 ARG A C 1
ATOM 690 O O . ARG A 1 89 ? 5.255 13.913 -8.577 1.00 92.94 89 ARG A O 1
ATOM 697 N N . GLN A 1 90 ? 6.324 12.175 -9.528 1.00 92.94 90 GLN A N 1
ATOM 698 C CA . GLN A 1 90 ? 5.627 12.262 -10.819 1.00 92.94 90 GLN A CA 1
ATOM 699 C C . GLN A 1 90 ? 4.121 12.018 -10.670 1.00 92.94 90 GLN A C 1
ATOM 701 O O . GLN A 1 90 ? 3.330 12.665 -11.346 1.00 92.94 90 GLN A O 1
ATOM 706 N N . ALA A 1 91 ? 3.730 11.129 -9.756 1.00 90.38 91 ALA A N 1
ATOM 707 C CA . ALA A 1 91 ? 2.338 10.872 -9.400 1.00 90.38 91 ALA A CA 1
ATOM 708 C C . ALA A 1 91 ? 1.775 11.845 -8.338 1.00 90.38 91 ALA A C 1
ATOM 710 O O . ALA A 1 91 ? 0.703 11.597 -7.795 1.00 90.38 91 ALA A O 1
ATOM 711 N N . HIS A 1 92 ? 2.473 12.950 -8.046 1.00 92.75 92 HIS A N 1
ATOM 712 C CA . HIS A 1 92 ? 2.057 14.010 -7.119 1.00 92.75 92 HIS A CA 1
ATOM 713 C C . HIS A 1 92 ? 1.881 13.597 -5.647 1.00 92.75 92 HIS A C 1
ATOM 715 O O . HIS A 1 92 ? 1.177 14.273 -4.895 1.00 92.75 92 HIS A O 1
ATOM 721 N N . PHE A 1 93 ? 2.551 12.536 -5.198 1.00 93.06 93 PHE A N 1
ATOM 722 C CA . PHE A 1 93 ? 2.611 12.199 -3.776 1.00 93.06 93 PHE A CA 1
ATOM 723 C C . PHE A 1 93 ? 3.552 13.145 -3.024 1.00 93.06 93 PHE A C 1
ATOM 725 O O . PHE A 1 93 ? 4.628 13.508 -3.508 1.00 93.06 93 PHE A O 1
ATOM 732 N N . GLN A 1 94 ? 3.164 13.504 -1.803 1.00 92.94 94 GLN A N 1
ATOM 733 C CA . GLN A 1 94 ? 4.050 14.126 -0.825 1.00 92.94 94 GLN A CA 1
ATOM 734 C C . GLN A 1 94 ? 4.874 13.035 -0.151 1.00 92.94 94 GLN A C 1
ATOM 736 O O . GLN A 1 94 ? 4.332 12.001 0.233 1.00 92.94 94 GLN A O 1
ATOM 741 N N . LEU A 1 95 ? 6.179 13.261 -0.026 1.00 93.69 95 LEU A N 1
ATOM 742 C CA . LEU A 1 95 ? 7.116 12.283 0.515 1.00 93.69 95 LEU A CA 1
ATOM 743 C C . LEU A 1 95 ? 7.740 12.811 1.801 1.00 93.69 95 LEU A C 1
ATOM 745 O O . LEU A 1 95 ? 8.171 13.964 1.849 1.00 93.69 95 LEU A O 1
ATOM 749 N N . GLN A 1 96 ? 7.815 11.949 2.808 1.00 93.38 96 GLN A N 1
ATOM 750 C CA . GLN A 1 96 ? 8.510 12.206 4.060 1.00 93.38 96 GLN A CA 1
ATOM 751 C C . GLN A 1 96 ? 9.446 11.040 4.374 1.00 93.38 96 GLN A C 1
ATOM 753 O O . GLN A 1 96 ? 8.991 9.915 4.572 1.00 93.38 96 GLN A O 1
ATOM 758 N N . ASP A 1 97 ? 10.742 11.316 4.456 1.00 90.25 97 ASP A N 1
ATOM 759 C CA . ASP A 1 97 ? 11.736 10.312 4.832 1.00 90.25 97 ASP A CA 1
ATOM 760 C C . ASP A 1 97 ? 11.630 9.975 6.323 1.00 90.25 97 ASP A C 1
ATOM 762 O O . ASP A 1 97 ? 11.469 10.865 7.163 1.00 90.25 97 ASP A O 1
ATOM 766 N N . GLN A 1 98 ? 11.736 8.688 6.657 1.00 87.44 98 GLN A N 1
ATOM 767 C CA . GLN A 1 98 ? 11.723 8.207 8.038 1.00 87.44 98 GLN A CA 1
ATOM 768 C C . GLN A 1 98 ? 12.899 7.254 8.269 1.00 87.44 98 GLN A C 1
ATOM 770 O O . GLN A 1 98 ? 12.806 6.067 7.969 1.00 87.44 98 GLN A O 1
ATOM 775 N N . PRO A 1 99 ? 14.035 7.729 8.802 1.00 80.38 99 PRO A N 1
ATOM 776 C CA . PRO A 1 99 ? 15.163 6.849 9.064 1.00 80.38 99 PRO A CA 1
ATOM 777 C C . PRO A 1 99 ? 14.780 5.817 10.131 1.00 80.38 99 PRO A C 1
ATOM 779 O O . PRO A 1 99 ? 14.382 6.177 11.238 1.00 80.38 99 PRO A O 1
ATOM 782 N N . THR A 1 100 ? 14.912 4.533 9.797 1.00 81.69 100 THR A N 1
ATOM 783 C CA . THR A 1 100 ? 14.577 3.423 10.697 1.00 81.69 100 THR A CA 1
ATOM 784 C C . THR A 1 100 ? 15.802 2.517 10.871 1.00 81.69 100 THR A C 1
ATOM 786 O O . THR A 1 100 ? 16.509 2.247 9.896 1.00 81.69 100 THR A O 1
ATOM 789 N N . PRO A 1 101 ? 16.109 2.041 12.091 1.00 73.88 101 PRO A N 1
ATOM 790 C CA . PRO A 1 101 ? 17.144 1.028 12.269 1.00 73.88 101 PRO A CA 1
ATOM 791 C C . PRO A 1 101 ? 16.747 -0.264 11.535 1.00 73.88 101 PRO A C 1
ATOM 793 O O . PRO A 1 101 ? 15.602 -0.702 11.622 1.00 73.88 101 PRO A O 1
ATOM 796 N N . ASN A 1 102 ? 17.703 -0.888 10.838 1.00 82.25 102 ASN A N 1
ATOM 797 C CA . ASN A 1 102 ? 17.545 -2.128 10.051 1.00 82.25 102 ASN A CA 1
ATOM 798 C C . ASN A 1 102 ? 16.778 -2.004 8.719 1.00 82.25 102 ASN A C 1
ATOM 800 O O . ASN A 1 102 ? 16.296 -3.005 8.181 1.00 82.25 102 ASN A O 1
ATOM 804 N N . SER A 1 103 ? 16.681 -0.796 8.169 1.00 83.94 103 SER A N 1
ATOM 805 C CA . SER A 1 103 ? 16.158 -0.567 6.821 1.00 83.94 103 SER A CA 1
ATOM 806 C C . SER A 1 103 ? 17.189 0.100 5.923 1.00 83.94 103 SER A C 1
ATOM 808 O O . SER A 1 103 ? 17.888 1.007 6.375 1.00 83.94 103 SER A O 1
ATOM 810 N N . ASP A 1 104 ? 17.211 -0.280 4.647 1.00 89.25 104 ASP A N 1
ATOM 811 C CA . ASP A 1 104 ? 18.010 0.398 3.623 1.00 89.25 104 ASP A CA 1
ATOM 812 C C . ASP A 1 104 ? 17.391 1.764 3.291 1.00 89.25 104 ASP A C 1
ATOM 814 O O . ASP A 1 104 ? 18.096 2.761 3.143 1.00 89.25 104 ASP A O 1
ATOM 818 N N . PHE A 1 105 ? 16.056 1.819 3.231 1.00 90.31 105 PHE A N 1
ATOM 819 C CA . PHE A 1 105 ? 15.283 3.057 3.214 1.00 90.31 105 PHE A CA 1
ATOM 820 C C . PHE A 1 105 ? 13.869 2.836 3.753 1.00 90.31 105 PHE A C 1
ATOM 822 O O . PHE A 1 105 ? 13.280 1.763 3.582 1.00 90.31 105 PHE A O 1
ATOM 829 N N . VAL A 1 106 ? 13.308 3.885 4.352 1.00 92.88 106 VAL A N 1
ATOM 830 C CA . VAL A 1 106 ? 11.885 3.987 4.682 1.00 92.88 106 VAL A CA 1
ATOM 831 C C . VAL A 1 106 ? 11.434 5.417 4.432 1.00 92.88 106 VAL A C 1
ATOM 833 O O . VAL A 1 106 ? 12.074 6.376 4.869 1.00 92.88 106 VAL A O 1
ATOM 836 N N . PHE A 1 107 ? 10.317 5.557 3.735 1.00 93.31 107 PHE A N 1
ATOM 837 C CA . PHE A 1 107 ? 9.663 6.839 3.533 1.00 93.31 107 PHE A CA 1
ATOM 838 C C . PHE A 1 107 ? 8.149 6.657 3.481 1.00 93.31 107 PHE A C 1
ATOM 840 O O . PHE A 1 107 ? 7.632 5.581 3.176 1.00 93.31 107 PHE A O 1
ATOM 847 N N . VAL A 1 108 ? 7.429 7.723 3.803 1.00 93.06 108 VAL A N 1
ATOM 848 C CA . VAL A 1 108 ? 5.971 7.776 3.777 1.00 93.06 108 VAL A CA 1
ATOM 849 C C . VAL A 1 108 ? 5.536 8.588 2.573 1.00 93.06 108 VAL A C 1
ATOM 851 O O . VAL A 1 108 ? 5.956 9.731 2.400 1.00 93.06 108 VAL A O 1
ATOM 854 N N . ALA A 1 109 ? 4.684 7.988 1.749 1.00 93.19 109 ALA A N 1
ATOM 855 C CA . ALA A 1 109 ? 4.027 8.641 0.636 1.00 93.19 109 ALA A CA 1
ATOM 856 C C . ALA A 1 109 ? 2.580 8.965 1.000 1.00 93.19 109 ALA A C 1
ATOM 858 O O . ALA A 1 109 ? 1.789 8.070 1.297 1.00 93.19 109 ALA A O 1
ATOM 859 N N . THR A 1 110 ? 2.222 10.241 0.929 1.00 92.00 110 THR A N 1
ATOM 860 C CA . THR A 1 110 ? 0.871 10.723 1.212 1.00 92.00 110 THR A CA 1
ATOM 861 C C . THR A 1 110 ? 0.301 11.386 -0.029 1.00 92.00 110 THR A C 1
ATOM 863 O O . THR A 1 110 ? 0.886 12.310 -0.594 1.00 92.00 110 THR A O 1
ATOM 866 N N . GLU A 1 111 ? -0.863 10.919 -0.464 1.00 88.06 111 GLU A N 1
ATOM 867 C CA . GLU A 1 111 ? -1.604 11.567 -1.541 1.00 88.06 111 GLU A CA 1
ATOM 868 C C . GLU A 1 111 ? -2.271 12.853 -1.007 1.00 88.06 111 GLU A C 1
ATOM 870 O O . GLU A 1 111 ? -3.070 12.759 -0.068 1.00 88.06 111 GLU A O 1
ATOM 875 N N . PRO A 1 112 ? -2.006 14.045 -1.585 1.00 81.94 112 PRO A N 1
ATOM 876 C CA . PRO A 1 112 ? -2.472 15.327 -1.039 1.00 81.94 112 PRO A CA 1
ATOM 877 C C . PRO A 1 112 ? -3.990 15.425 -0.859 1.00 81.94 112 PRO A C 1
ATOM 879 O O . PRO A 1 112 ? -4.469 16.059 0.074 1.00 81.94 112 PRO A O 1
ATOM 882 N N . MET A 1 113 ? -4.750 14.807 -1.766 1.00 80.88 113 MET A N 1
ATOM 883 C CA . MET A 1 113 ? -6.216 14.853 -1.766 1.00 80.88 113 MET A CA 1
ATOM 884 C C . MET A 1 113 ? -6.840 13.834 -0.810 1.00 80.88 113 MET A C 1
ATOM 886 O O . MET A 1 113 ? -7.935 14.059 -0.303 1.00 80.88 113 MET A O 1
ATOM 890 N N . ALA A 1 114 ? -6.166 12.706 -0.577 1.00 79.44 114 ALA A N 1
ATOM 891 C CA . ALA A 1 114 ? -6.706 11.614 0.227 1.00 79.44 114 ALA A CA 1
ATOM 892 C C . ALA A 1 114 ? -6.223 11.648 1.684 1.00 79.44 114 ALA A C 1
ATOM 894 O O . ALA A 1 114 ? -6.888 11.064 2.536 1.00 79.44 114 ALA A O 1
ATOM 895 N N . ASN A 1 115 ? -5.084 12.300 1.957 1.00 85.25 115 ASN A N 1
ATOM 896 C CA . ASN A 1 115 ? -4.401 12.344 3.254 1.00 85.25 115 ASN A CA 1
ATOM 897 C C . ASN A 1 115 ? -4.236 10.957 3.911 1.00 85.25 115 ASN A C 1
ATOM 899 O O . ASN A 1 115 ? -4.425 10.781 5.113 1.00 85.25 115 ASN A O 1
ATOM 903 N N . ARG A 1 116 ? -3.932 9.944 3.091 1.00 87.38 116 ARG A N 1
ATOM 904 C CA . ARG A 1 116 ? -3.751 8.548 3.512 1.00 87.38 116 ARG A CA 1
ATOM 905 C C . ARG A 1 116 ? -2.284 8.164 3.351 1.00 87.38 116 ARG A C 1
ATOM 907 O O . ARG A 1 116 ? -1.861 7.938 2.216 1.00 87.38 116 ARG A O 1
ATOM 914 N N . PRO A 1 117 ? -1.508 8.134 4.445 1.00 90.19 117 PRO A N 1
ATOM 915 C CA . PRO A 1 117 ? -0.091 7.821 4.377 1.00 90.19 117 PRO A CA 1
ATOM 916 C C . PRO A 1 117 ? 0.127 6.335 4.078 1.00 90.19 117 PRO A C 1
ATOM 918 O O . PRO A 1 117 ? -0.477 5.458 4.701 1.00 90.19 117 PRO A O 1
ATOM 921 N N . VAL A 1 118 ? 1.023 6.063 3.134 1.00 91.69 118 VAL A N 1
ATOM 922 C CA . VAL A 1 118 ? 1.523 4.728 2.805 1.00 91.69 118 VAL A CA 1
ATOM 923 C C . VAL A 1 118 ? 3.019 4.704 3.082 1.00 91.69 118 VAL A C 1
ATOM 925 O O . VAL A 1 118 ? 3.794 5.401 2.432 1.00 91.69 118 VAL A O 1
ATOM 928 N N . THR A 1 119 ? 3.426 3.891 4.044 1.00 92.44 119 THR A N 1
ATOM 929 C CA . THR A 1 119 ? 4.825 3.618 4.355 1.00 92.44 119 THR A CA 1
ATOM 930 C C . THR A 1 119 ? 5.397 2.638 3.343 1.00 92.44 119 THR A C 1
ATOM 932 O O . THR A 1 119 ? 4.818 1.586 3.057 1.00 92.44 119 THR A O 1
ATOM 935 N N . ILE A 1 120 ? 6.557 2.990 2.810 1.00 93.75 120 ILE A N 1
ATOM 936 C CA . ILE A 1 120 ? 7.294 2.235 1.809 1.00 93.75 120 ILE A CA 1
ATOM 937 C C . ILE A 1 120 ? 8.653 1.932 2.421 1.00 93.75 120 ILE A C 1
ATOM 939 O O . ILE A 1 120 ? 9.399 2.848 2.762 1.00 93.75 120 ILE A O 1
ATOM 943 N N . ALA A 1 121 ? 8.952 0.649 2.594 1.00 92.38 121 ALA A N 1
ATOM 944 C CA . ALA A 1 121 ? 10.128 0.205 3.325 1.00 92.38 121 ALA A CA 1
ATOM 945 C C . ALA A 1 121 ? 10.895 -0.860 2.546 1.00 92.38 121 ALA A C 1
ATOM 947 O O . ALA A 1 121 ? 10.313 -1.831 2.063 1.00 92.38 121 ALA A O 1
ATOM 948 N N . LYS A 1 122 ? 12.216 -0.712 2.481 1.00 91.62 122 LYS A N 1
ATOM 949 C CA . LYS A 1 122 ? 13.138 -1.768 2.069 1.00 91.62 122 LYS A CA 1
ATOM 950 C C . LYS A 1 122 ? 13.946 -2.187 3.289 1.00 91.62 122 LYS A C 1
ATOM 952 O O . LYS A 1 122 ? 14.793 -1.436 3.766 1.00 91.62 122 LYS A O 1
ATOM 957 N N . LEU A 1 123 ? 13.657 -3.375 3.813 1.00 89.19 123 LEU A N 1
ATOM 958 C CA . LEU A 1 123 ? 14.420 -3.950 4.919 1.00 89.19 123 LEU A CA 1
ATOM 959 C C . LEU A 1 123 ? 15.698 -4.603 4.381 1.00 89.19 123 LEU A C 1
ATOM 961 O O . LEU A 1 123 ? 15.685 -5.208 3.302 1.00 89.19 123 LEU A O 1
ATOM 965 N N . SER A 1 124 ? 16.792 -4.509 5.140 1.00 85.62 124 SER A N 1
ATOM 966 C CA . SER A 1 124 ? 18.121 -4.951 4.684 1.00 85.62 124 SER A CA 1
ATOM 967 C C . SER A 1 124 ? 18.211 -6.453 4.394 1.00 85.62 124 SER A C 1
ATOM 969 O O . SER A 1 124 ? 19.077 -6.897 3.648 1.00 85.62 124 SER A O 1
ATOM 971 N N . ASN A 1 125 ? 17.301 -7.255 4.951 1.00 85.25 125 ASN A N 1
ATOM 972 C CA . ASN A 1 125 ? 17.221 -8.703 4.755 1.00 85.25 125 ASN A CA 1
ATOM 973 C C . ASN A 1 125 ? 16.100 -9.145 3.795 1.00 85.25 125 ASN A C 1
ATOM 975 O O . ASN A 1 125 ? 15.881 -10.345 3.638 1.00 85.25 125 ASN A O 1
ATOM 979 N N . GLU A 1 126 ? 15.387 -8.213 3.158 1.00 85.94 126 GLU A N 1
ATOM 980 C CA . GLU A 1 126 ? 14.270 -8.530 2.263 1.00 85.94 126 GLU A CA 1
ATOM 981 C C . GLU A 1 126 ? 14.630 -8.306 0.784 1.00 85.94 126 GLU A C 1
ATOM 983 O O . GLU A 1 126 ? 15.215 -7.275 0.448 1.00 85.94 126 GLU A O 1
ATOM 988 N N . PRO A 1 127 ? 14.244 -9.211 -0.141 1.00 87.19 127 PRO A N 1
ATOM 989 C CA . PRO A 1 127 ? 14.596 -9.101 -1.562 1.00 87.19 127 PRO A CA 1
ATOM 990 C C . PRO A 1 127 ? 13.744 -8.077 -2.344 1.00 87.19 127 PRO A C 1
ATOM 992 O O . PRO A 1 127 ? 13.619 -8.145 -3.566 1.00 87.19 127 PRO A O 1
ATOM 995 N N . GLY A 1 128 ? 13.084 -7.145 -1.664 1.00 90.25 128 GLY A N 1
ATOM 996 C CA . GLY A 1 128 ? 12.072 -6.284 -2.265 1.00 90.25 128 GLY A CA 1
ATOM 997 C C . GLY A 1 128 ? 11.502 -5.281 -1.279 1.00 90.25 128 GLY A C 1
ATOM 998 O O . GLY A 1 128 ? 11.994 -5.145 -0.163 1.00 90.25 128 GLY A O 1
ATOM 999 N N . VAL A 1 129 ? 10.481 -4.559 -1.720 1.00 92.19 129 VAL A N 1
ATOM 1000 C CA . VAL A 1 129 ? 9.912 -3.426 -0.989 1.00 92.19 129 VAL A CA 1
ATOM 1001 C C . VAL A 1 129 ? 8.576 -3.820 -0.387 1.00 92.19 129 VAL A C 1
ATOM 1003 O O . VAL A 1 129 ? 7.721 -4.410 -1.051 1.00 92.19 129 VAL A O 1
ATOM 1006 N N . ARG A 1 130 ? 8.390 -3.464 0.877 1.00 91.56 130 ARG A N 1
ATOM 1007 C CA . ARG A 1 130 ? 7.158 -3.645 1.627 1.00 91.56 130 ARG A CA 1
ATOM 1008 C C . ARG A 1 130 ? 6.335 -2.364 1.586 1.00 91.56 130 ARG A C 1
ATOM 1010 O O . ARG A 1 130 ? 6.863 -1.269 1.783 1.00 91.56 130 ARG A O 1
ATOM 1017 N N . LEU A 1 131 ? 5.035 -2.524 1.357 1.00 92.19 131 LEU A N 1
ATOM 1018 C CA . LEU A 1 131 ? 4.058 -1.443 1.412 1.00 92.19 131 LEU A CA 1
ATOM 1019 C C . LEU A 1 131 ? 3.120 -1.647 2.597 1.00 92.19 131 LEU A C 1
ATOM 1021 O O . LEU A 1 131 ? 2.498 -2.705 2.735 1.00 92.19 131 LEU A O 1
ATOM 1025 N N . GLN A 1 132 ? 2.989 -0.620 3.425 1.00 90.06 132 GLN A N 1
ATOM 1026 C CA . GLN A 1 132 ? 2.170 -0.660 4.626 1.00 90.06 132 GLN A CA 1
ATOM 1027 C C . GLN A 1 132 ? 1.368 0.631 4.767 1.00 90.06 132 GLN A C 1
ATOM 1029 O O . GLN A 1 132 ? 1.897 1.728 4.657 1.00 90.06 132 GLN A O 1
ATOM 1034 N N . GLY A 1 133 ? 0.077 0.497 5.017 1.00 88.50 133 GLY A N 1
ATOM 1035 C CA . GLY A 1 133 ? -0.807 1.570 5.433 1.00 88.50 133 GLY A CA 1
ATOM 1036 C C . GLY A 1 133 ? -1.098 1.450 6.919 1.00 88.50 133 GLY A C 1
ATOM 1037 O O . GLY A 1 133 ? -1.233 0.344 7.441 1.00 88.50 133 GLY A O 1
ATOM 1038 N N . ARG A 1 134 ? -1.236 2.583 7.601 1.00 85.38 134 ARG A N 1
ATOM 1039 C CA . ARG A 1 134 ? -1.727 2.616 8.980 1.00 85.38 134 ARG A CA 1
ATOM 1040 C C . ARG A 1 134 ? -3.075 3.318 9.009 1.00 85.38 134 ARG A C 1
ATOM 1042 O O . ARG A 1 134 ? -3.219 4.426 8.498 1.00 85.38 134 ARG A O 1
ATOM 1049 N N . VAL A 1 135 ? -4.058 2.664 9.612 1.00 85.69 135 VAL A N 1
ATOM 1050 C CA . VAL A 1 135 ? -5.365 3.242 9.913 1.00 85.69 135 VAL A CA 1
ATOM 1051 C C . VAL A 1 135 ? -5.326 3.700 11.359 1.00 85.69 135 VAL A C 1
ATOM 1053 O O . VAL A 1 135 ? -5.370 2.883 12.274 1.00 85.69 135 VAL A O 1
ATOM 1056 N N . ILE A 1 136 ? -5.218 5.008 11.554 1.00 83.06 136 ILE A N 1
ATOM 1057 C CA . ILE A 1 136 ? -5.263 5.620 12.880 1.00 83.06 136 ILE A CA 1
ATOM 1058 C C . ILE A 1 136 ? -6.733 5.850 13.229 1.00 83.06 136 ILE A C 1
ATOM 1060 O O . ILE A 1 136 ? -7.457 6.494 12.468 1.00 83.06 136 ILE A O 1
ATOM 1064 N N . LEU A 1 137 ? -7.164 5.292 14.358 1.00 81.19 137 LEU A N 1
ATOM 1065 C CA . LEU A 1 137 ? -8.489 5.543 14.919 1.00 81.19 137 LEU A CA 1
ATOM 1066 C C . LEU A 1 137 ? -8.491 6.871 15.683 1.00 81.19 137 LEU A C 1
ATOM 1068 O O . LEU A 1 137 ? -7.513 7.187 16.365 1.00 81.19 137 LEU A O 1
ATOM 1072 N N . SER A 1 138 ? -9.594 7.620 15.622 1.00 83.56 138 SER A N 1
ATOM 1073 C CA . SER A 1 138 ? -9.814 8.737 16.548 1.00 83.56 138 SER A CA 1
ATOM 1074 C C . SER A 1 138 ? -9.971 8.222 17.980 1.00 83.56 138 SER A C 1
ATOM 1076 O O . SER A 1 138 ? -10.313 7.058 18.192 1.00 83.56 138 SER A O 1
ATOM 1078 N N . ASP A 1 139 ? -9.749 9.075 18.978 1.00 84.00 139 ASP A N 1
ATOM 1079 C CA . ASP A 1 139 ? -9.886 8.660 20.380 1.00 84.00 139 ASP A CA 1
ATOM 1080 C C . ASP A 1 139 ? -11.317 8.210 20.706 1.00 84.00 139 ASP A C 1
ATOM 1082 O O . ASP A 1 139 ? -11.500 7.199 21.376 1.00 84.00 139 ASP A O 1
ATOM 1086 N N . GLU A 1 140 ? -12.324 8.861 20.119 1.00 83.50 140 GLU A N 1
ATOM 1087 C CA . GLU A 1 140 ? -13.722 8.427 20.197 1.00 83.50 140 GLU A CA 1
ATOM 1088 C C . GLU A 1 140 ? -13.921 7.023 19.604 1.00 83.50 140 GLU A C 1
ATOM 1090 O O . GLU A 1 140 ? -14.482 6.147 20.258 1.00 83.50 140 GLU A O 1
ATOM 1095 N N . GLN A 1 141 ? -13.405 6.764 18.398 1.00 83.69 141 GLN A N 1
ATOM 1096 C CA . GLN A 1 141 ? -13.497 5.444 17.768 1.00 83.69 141 GLN A CA 1
ATOM 1097 C C . GLN A 1 141 ? -12.759 4.369 18.568 1.00 83.69 141 GLN A C 1
ATOM 1099 O O . GLN A 1 141 ? -13.240 3.241 18.649 1.00 83.69 141 GLN A O 1
ATOM 1104 N N . LYS A 1 142 ? -11.606 4.701 19.166 1.00 84.19 142 LYS A N 1
ATOM 1105 C CA . LYS A 1 142 ? -10.877 3.788 20.056 1.00 84.19 142 LYS A CA 1
ATOM 1106 C C . LYS A 1 142 ? -11.731 3.434 21.264 1.00 84.19 142 LYS A C 1
ATOM 1108 O O . LYS A 1 142 ? -11.857 2.253 21.563 1.00 84.19 142 LYS A O 1
ATOM 1113 N N . THR A 1 143 ? -12.333 4.422 21.926 1.00 83.19 143 THR A N 1
ATOM 1114 C CA . THR A 1 143 ? -13.205 4.189 23.082 1.00 83.19 143 THR A CA 1
ATOM 1115 C C . THR A 1 143 ? -14.413 3.341 22.704 1.00 83.19 143 THR A C 1
ATOM 1117 O O . THR A 1 143 ? -14.689 2.358 23.386 1.00 83.19 143 THR A O 1
ATOM 1120 N N . LEU A 1 144 ? -15.086 3.659 21.593 1.00 83.69 144 LEU A N 1
ATOM 1121 C CA . LEU A 1 144 ? -16.224 2.877 21.105 1.00 83.69 144 LEU A CA 1
ATOM 1122 C C . LEU A 1 144 ? -15.814 1.434 20.804 1.00 83.69 144 LEU A C 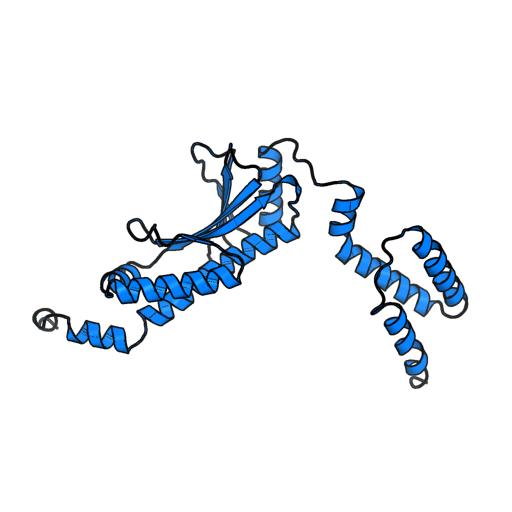1
ATOM 1124 O O . LEU A 1 144 ? -16.454 0.505 21.282 1.00 83.69 144 LEU A O 1
ATOM 1128 N N . PHE A 1 145 ? -14.713 1.235 20.078 1.00 84.12 145 PHE A N 1
ATOM 1129 C CA . PHE A 1 145 ? -14.224 -0.099 19.745 1.00 84.12 145 PHE A CA 1
ATOM 1130 C C . PHE A 1 145 ? -13.814 -0.890 20.997 1.00 84.12 145 PHE A C 1
ATOM 1132 O O . PHE A 1 145 ? -14.162 -2.060 21.123 1.00 84.12 145 PHE A O 1
ATOM 1139 N N . GLN A 1 146 ? -13.128 -0.257 21.954 1.00 83.69 146 GLN A N 1
ATOM 1140 C CA . GLN A 1 146 ? -12.720 -0.881 23.220 1.00 83.69 146 GLN A CA 1
ATOM 1141 C C . GLN A 1 146 ? -13.904 -1.233 24.125 1.00 83.69 146 GLN A C 1
ATOM 1143 O O . GLN A 1 146 ? -13.812 -2.192 24.886 1.00 83.69 146 GLN A O 1
ATOM 1148 N N . ALA A 1 147 ? -15.002 -0.483 24.039 1.00 84.38 147 ALA A N 1
ATOM 1149 C CA . ALA A 1 147 ? -16.217 -0.748 24.798 1.00 84.38 147 ALA A CA 1
ATOM 1150 C C . ALA A 1 147 ? -17.091 -1.863 24.184 1.00 84.38 147 ALA A C 1
ATOM 1152 O O . ALA A 1 147 ? -17.971 -2.381 24.869 1.00 84.38 147 ALA A O 1
ATOM 1153 N N . MET A 1 148 ? -16.842 -2.271 22.932 1.00 82.94 148 MET A N 1
ATOM 1154 C CA . MET A 1 148 ? -17.479 -3.453 22.333 1.00 82.94 148 MET A CA 1
ATOM 1155 C C . MET A 1 148 ? -17.049 -4.742 23.044 1.00 82.94 148 MET A C 1
ATOM 1157 O O . MET A 1 148 ? -15.928 -4.855 23.547 1.00 82.94 148 MET A O 1
ATOM 1161 N N . LEU A 1 149 ? -17.908 -5.763 23.027 1.00 86.44 149 LEU A N 1
ATOM 1162 C CA . LEU A 1 149 ? -17.548 -7.080 23.551 1.00 86.44 149 LEU A CA 1
ATOM 1163 C C . LEU A 1 149 ? -16.429 -7.703 22.704 1.00 86.44 149 LEU A C 1
ATOM 1165 O O . LEU A 1 149 ? -16.387 -7.536 21.486 1.00 86.44 149 LEU A O 1
ATOM 1169 N N . ALA A 1 150 ? -15.564 -8.515 23.320 1.00 83.81 150 ALA A N 1
ATOM 1170 C CA . ALA A 1 150 ? -14.448 -9.164 22.618 1.00 83.81 150 ALA A CA 1
ATOM 1171 C C . ALA A 1 150 ? -14.896 -9.972 21.380 1.00 83.81 150 ALA A C 1
ATOM 1173 O O . ALA A 1 150 ? -14.195 -10.012 20.370 1.00 83.81 150 ALA A O 1
ATOM 1174 N N . ASN A 1 151 ? -16.086 -10.583 21.434 1.00 85.69 151 ASN A N 1
ATOM 1175 C CA . ASN A 1 151 ? -16.664 -11.296 20.294 1.00 85.69 151 ASN A CA 1
ATOM 1176 C C . ASN A 1 151 ? -17.066 -10.347 19.150 1.00 85.69 151 ASN A C 1
ATOM 1178 O O . ASN A 1 151 ? -16.837 -10.655 17.985 1.00 85.69 151 ASN A O 1
ATOM 1182 N N . GLU A 1 152 ? -17.627 -9.179 19.463 1.00 84.19 152 GLU A N 1
ATOM 1183 C CA . GLU A 1 152 ? -18.011 -8.179 18.461 1.00 84.19 152 GLU A CA 1
ATOM 1184 C C . GLU A 1 152 ? -16.773 -7.546 17.823 1.00 84.19 152 GLU A C 1
ATOM 1186 O O . GLU A 1 152 ? -16.706 -7.428 16.602 1.00 84.19 152 GLU A O 1
ATOM 1191 N N . GLN A 1 153 ? -15.752 -7.231 18.628 1.00 84.44 153 GLN A N 1
ATOM 1192 C CA . GLN A 1 153 ? -14.450 -6.787 18.125 1.00 84.44 153 GLN A CA 1
ATOM 1193 C C . GLN A 1 153 ? -13.864 -7.819 17.157 1.00 84.44 153 GLN A C 1
ATOM 1195 O O . GLN A 1 153 ? -13.440 -7.466 16.059 1.00 84.44 153 GLN A O 1
ATOM 1200 N N . HIS A 1 154 ? -13.882 -9.104 17.525 1.00 85.38 154 HIS A N 1
ATOM 1201 C CA . HIS A 1 154 ? -13.401 -10.173 16.654 1.00 85.38 154 HIS A CA 1
ATOM 1202 C C . HIS A 1 154 ? -14.178 -10.237 15.331 1.00 85.38 154 HIS A C 1
ATOM 1204 O O . HIS A 1 154 ? -13.562 -10.392 14.279 1.00 85.38 154 HIS A O 1
ATOM 1210 N N . ILE A 1 155 ? -15.509 -10.106 15.358 1.00 87.75 155 ILE A N 1
ATOM 1211 C CA . ILE A 1 155 ? -16.339 -10.088 14.142 1.00 87.75 155 ILE A CA 1
ATOM 1212 C C . ILE A 1 155 ? -15.939 -8.918 13.238 1.00 87.75 155 ILE A C 1
ATOM 1214 O O . ILE A 1 155 ? -15.636 -9.142 12.069 1.00 87.75 155 ILE A O 1
ATOM 1218 N N . VAL A 1 156 ? -15.836 -7.701 13.782 1.00 85.88 156 VAL A N 1
ATOM 1219 C CA . VAL A 1 156 ? -15.440 -6.512 13.008 1.00 85.88 156 VAL A CA 1
ATOM 1220 C C . VAL A 1 156 ? -14.060 -6.695 12.374 1.00 85.88 156 VAL A C 1
ATOM 1222 O O . VAL A 1 156 ? -13.883 -6.433 11.185 1.00 85.88 156 VAL A O 1
ATOM 1225 N N . LEU A 1 157 ? -13.078 -7.179 13.139 1.00 86.44 157 LEU A N 1
ATOM 1226 C CA . LEU A 1 157 ? -11.725 -7.411 12.623 1.00 86.44 157 LEU A CA 1
ATOM 1227 C C . LEU A 1 157 ? -11.679 -8.525 11.579 1.00 86.44 157 LEU A C 1
ATOM 1229 O O . LEU A 1 157 ? -10.937 -8.414 10.605 1.00 86.44 157 LEU A O 1
ATOM 1233 N N . SER A 1 158 ? -12.465 -9.584 11.768 1.00 87.56 158 SER A N 1
ATOM 1234 C CA . SER A 1 158 ? -12.584 -10.685 10.815 1.00 87.56 158 SER A CA 1
ATOM 1235 C C . SER A 1 158 ? -13.193 -10.202 9.501 1.00 87.56 158 SER A C 1
ATOM 1237 O O . SER A 1 158 ? -12.657 -10.503 8.436 1.00 87.56 158 SER A O 1
ATOM 1239 N N . ASP A 1 159 ? -14.265 -9.412 9.557 1.00 88.38 159 ASP A N 1
ATOM 1240 C CA . ASP A 1 159 ? -14.920 -8.864 8.369 1.00 88.38 159 ASP A CA 1
ATOM 1241 C C . ASP A 1 159 ? -13.965 -7.952 7.593 1.00 88.38 159 ASP A C 1
ATOM 1243 O O . ASP A 1 159 ? -13.778 -8.126 6.387 1.00 88.38 159 ASP A O 1
ATOM 1247 N N . VAL A 1 160 ? -13.267 -7.057 8.298 1.00 87.50 160 VAL A N 1
ATOM 1248 C CA . VAL A 1 160 ? -12.225 -6.206 7.709 1.00 87.50 160 VAL A CA 1
ATOM 1249 C C . VAL A 1 160 ? -11.112 -7.045 7.072 1.00 87.50 160 VAL A C 1
ATOM 1251 O O . VAL A 1 160 ? -10.700 -6.772 5.942 1.00 87.50 160 VAL A O 1
ATOM 1254 N N . ALA A 1 161 ? -10.635 -8.087 7.755 1.00 87.50 161 ALA A N 1
ATOM 1255 C CA . ALA A 1 161 ? -9.602 -8.972 7.226 1.00 87.50 161 ALA A CA 1
ATOM 1256 C C . ALA A 1 161 ? -10.064 -9.697 5.951 1.00 87.50 161 ALA A C 1
ATOM 1258 O O . ALA A 1 161 ? -9.298 -9.797 4.992 1.00 87.50 161 ALA A O 1
ATOM 1259 N N . ILE A 1 162 ? -11.317 -10.161 5.907 1.00 89.06 162 ILE A N 1
ATOM 1260 C CA . ILE A 1 162 ? -11.911 -10.807 4.728 1.00 89.06 162 ILE A CA 1
ATOM 1261 C C . ILE A 1 162 ? -12.012 -9.817 3.564 1.00 89.06 162 ILE A C 1
ATOM 1263 O O . ILE A 1 162 ? -11.678 -10.169 2.430 1.00 89.06 162 ILE A O 1
ATOM 1267 N N . GLU A 1 163 ? -12.457 -8.585 3.817 1.00 87.50 163 GLU A N 1
ATOM 1268 C CA . GLU A 1 163 ? -12.538 -7.552 2.783 1.00 87.50 163 GLU A CA 1
ATOM 1269 C C . GLU A 1 163 ? -11.153 -7.219 2.211 1.00 87.50 163 GLU A C 1
ATOM 1271 O O . GLU A 1 163 ? -10.991 -7.140 0.992 1.00 87.50 163 GLU A O 1
ATOM 1276 N N . LEU A 1 164 ? -10.136 -7.087 3.065 1.00 88.38 164 LEU A N 1
ATOM 1277 C CA . LEU A 1 164 ? -8.760 -6.824 2.640 1.00 88.38 164 LEU A CA 1
ATOM 1278 C C . LEU A 1 164 ? -8.137 -8.001 1.885 1.00 88.38 164 LEU A C 1
ATOM 1280 O O . LEU A 1 164 ? -7.484 -7.791 0.860 1.00 88.38 164 LEU A O 1
ATOM 1284 N N . ALA A 1 165 ? -8.410 -9.236 2.307 1.00 87.69 165 ALA A N 1
ATOM 1285 C CA . ALA A 1 165 ? -7.938 -10.430 1.615 1.00 87.69 165 ALA A CA 1
ATOM 1286 C C . ALA A 1 165 ? -8.454 -10.502 0.166 1.00 87.69 165 ALA A C 1
ATOM 1288 O O . ALA A 1 165 ? -7.724 -10.927 -0.728 1.00 87.69 165 ALA A O 1
ATOM 1289 N N . ARG A 1 166 ? -9.676 -10.016 -0.107 1.00 87.00 166 ARG A N 1
ATOM 1290 C CA . ARG A 1 166 ? -10.219 -9.918 -1.481 1.00 87.00 166 ARG A CA 1
ATOM 1291 C C . ARG A 1 166 ? -9.442 -8.951 -2.372 1.00 87.00 166 ARG A C 1
ATOM 1293 O O . ARG A 1 166 ? -9.506 -9.071 -3.593 1.00 87.00 166 ARG A O 1
ATOM 1300 N N . LEU A 1 167 ? -8.731 -7.999 -1.775 1.00 84.38 167 LEU A N 1
ATOM 1301 C CA . LEU A 1 167 ? -7.872 -7.047 -2.472 1.00 84.38 167 LEU A CA 1
ATOM 1302 C C . LEU A 1 167 ? -6.414 -7.515 -2.555 1.00 84.38 167 LEU A C 1
ATOM 1304 O O . LEU A 1 167 ? -5.581 -6.743 -3.026 1.00 84.38 167 LEU A O 1
ATOM 1308 N N . ASP A 1 168 ? -6.111 -8.748 -2.126 1.00 85.75 168 ASP A N 1
ATOM 1309 C CA . ASP A 1 168 ? -4.742 -9.269 -2.003 1.00 85.75 168 ASP A CA 1
ATOM 1310 C C . ASP A 1 168 ? -3.894 -8.417 -1.036 1.00 85.75 168 ASP A C 1
ATOM 1312 O O . ASP A 1 168 ? -2.740 -8.075 -1.301 1.00 85.75 168 ASP A O 1
ATOM 1316 N N . ILE A 1 169 ? -4.514 -8.008 0.077 1.00 87.00 169 ILE A N 1
ATOM 1317 C CA . ILE A 1 169 ? -3.917 -7.164 1.115 1.00 87.00 169 ILE A CA 1
ATOM 1318 C C . ILE A 1 169 ? -4.019 -7.889 2.456 1.00 87.00 169 ILE A C 1
ATOM 1320 O O . ILE A 1 169 ? -5.096 -8.291 2.891 1.00 87.00 169 ILE A O 1
ATOM 1324 N N . GLY A 1 170 ? -2.878 -8.051 3.121 1.00 84.75 170 GLY A N 1
ATOM 1325 C CA . GLY A 1 170 ? -2.802 -8.572 4.476 1.00 84.75 170 GLY A CA 1
ATOM 1326 C C . GLY A 1 170 ? -3.294 -7.552 5.500 1.00 84.75 170 GLY A C 1
ATOM 1327 O O . GLY A 1 170 ? -3.139 -6.341 5.334 1.00 84.75 170 GLY A O 1
ATOM 1328 N N . PHE A 1 171 ? -3.863 -8.049 6.590 1.00 82.44 171 PHE A N 1
ATOM 1329 C CA . PHE A 1 171 ? -4.319 -7.240 7.711 1.00 82.44 171 PHE A CA 1
ATOM 1330 C C . PHE A 1 171 ? -3.622 -7.700 8.982 1.00 82.44 171 PHE A C 1
ATOM 1332 O O . PHE A 1 171 ? -3.693 -8.878 9.334 1.00 82.44 171 PHE A O 1
ATOM 1339 N N . ASP A 1 172 ? -2.960 -6.774 9.667 1.00 74.25 172 ASP A N 1
ATOM 1340 C CA . ASP A 1 172 ? -2.381 -7.021 10.979 1.00 74.25 172 ASP A CA 1
ATOM 1341 C C . ASP A 1 172 ? -3.147 -6.182 12.007 1.00 74.25 172 ASP A C 1
ATOM 1343 O O . ASP A 1 172 ? -2.873 -5.003 12.243 1.00 74.25 172 ASP A O 1
ATOM 1347 N N . GLY A 1 173 ? -4.186 -6.799 12.575 1.00 66.56 173 GLY A N 1
ATOM 1348 C CA . GLY A 1 173 ? -5.065 -6.190 13.575 1.00 66.56 173 GLY A CA 1
ATOM 1349 C C . GLY A 1 173 ? -4.449 -6.084 14.975 1.00 66.56 173 GLY A C 1
ATOM 1350 O O . GLY A 1 173 ? -5.159 -5.761 15.922 1.00 66.56 173 GLY A O 1
ATOM 1351 N N . ARG A 1 174 ? -3.155 -6.397 15.138 1.00 60.88 174 ARG A N 1
ATOM 1352 C CA . ARG A 1 174 ? -2.500 -6.539 16.449 1.00 60.88 174 ARG A CA 1
ATOM 1353 C C . ARG A 1 174 ? -2.002 -5.228 17.068 1.00 60.88 174 ARG A C 1
ATOM 1355 O O . ARG A 1 174 ? -1.579 -5.253 18.218 1.00 60.88 174 ARG A O 1
ATOM 1362 N N . ASP A 1 175 ? -2.089 -4.096 16.365 1.00 61.47 175 ASP A N 1
ATOM 1363 C CA . ASP A 1 175 ? -1.565 -2.793 16.834 1.00 61.47 175 ASP A CA 1
ATOM 1364 C C . ASP A 1 175 ? -2.622 -1.910 17.551 1.00 61.47 175 ASP A C 1
ATOM 1366 O O . ASP A 1 175 ? -2.443 -0.707 17.757 1.00 61.47 175 ASP A O 1
ATOM 1370 N N . LEU A 1 176 ? -3.738 -2.519 17.983 1.00 52.94 176 LEU A N 1
ATOM 1371 C CA . LEU A 1 176 ? -4.848 -1.862 18.695 1.00 52.94 176 LEU A CA 1
ATOM 1372 C C . LEU A 1 176 ? -4.430 -1.167 19.999 1.00 52.94 176 LEU A C 1
ATOM 1374 O O . LEU A 1 176 ? -5.046 -0.182 20.397 1.00 52.94 176 LEU A O 1
ATOM 1378 N N . VAL A 1 177 ? -3.400 -1.690 20.669 1.00 46.47 177 VAL A N 1
ATOM 1379 C CA . VAL A 1 177 ? -2.934 -1.185 21.969 1.00 46.47 177 VAL A CA 1
ATOM 1380 C C . VAL A 1 177 ? -2.169 0.136 21.820 1.00 46.47 177 VAL A C 1
ATOM 1382 O O . VAL A 1 177 ? -2.169 0.934 22.751 1.00 46.47 177 VAL A O 1
ATOM 1385 N N . ASN A 1 178 ? -1.569 0.396 20.652 1.00 51.34 178 ASN A N 1
ATOM 1386 C CA . ASN A 1 178 ? -0.552 1.433 20.499 1.00 51.34 178 ASN A CA 1
ATOM 1387 C C . ASN A 1 178 ? -0.791 2.453 19.381 1.00 51.34 178 ASN A C 1
ATOM 1389 O O . ASN A 1 178 ? 0.142 3.208 19.172 1.00 51.34 178 ASN A O 1
ATOM 1393 N N . GLU A 1 179 ? -1.947 2.501 18.684 1.00 58.34 179 GLU A N 1
ATOM 1394 C CA . GLU A 1 179 ? -2.480 3.688 17.946 1.00 58.34 179 GLU A CA 1
ATOM 1395 C C . GLU A 1 179 ? -3.395 3.361 16.739 1.00 58.34 179 GLU A C 1
ATOM 1397 O O . GLU A 1 179 ? -3.976 4.289 16.167 1.00 58.34 179 GLU A O 1
ATOM 1402 N N . GLY A 1 180 ? -3.590 2.097 16.328 1.00 61.50 180 GLY A N 1
ATOM 1403 C CA . GLY A 1 180 ? -4.480 1.809 15.191 1.00 61.50 180 GLY A CA 1
ATOM 1404 C C . GLY A 1 180 ? -4.380 0.412 14.574 1.00 61.50 180 GLY A C 1
ATOM 1405 O O . GLY A 1 180 ? -3.906 -0.532 15.192 1.00 61.50 180 GLY A O 1
ATOM 1406 N N . PHE A 1 181 ? -4.839 0.280 13.327 1.00 69.19 181 PHE A N 1
ATOM 1407 C CA . PHE A 1 181 ? -4.733 -0.956 12.549 1.00 69.19 181 PHE A CA 1
ATOM 1408 C C . PHE A 1 181 ? -3.659 -0.850 11.475 1.00 69.19 181 PHE A C 1
ATOM 1410 O O . PHE A 1 181 ? -3.524 0.178 10.808 1.00 69.19 181 PHE A O 1
ATOM 1417 N N . SER A 1 182 ? -2.929 -1.941 11.258 1.00 68.06 182 SER A N 1
ATOM 1418 C CA . SER A 1 182 ? -1.944 -2.037 10.189 1.00 68.06 182 SER A CA 1
ATOM 1419 C C . SER A 1 182 ? -2.527 -2.792 8.994 1.00 68.06 182 SER A C 1
ATOM 1421 O O . SER A 1 182 ? -3.021 -3.914 9.109 1.00 68.06 182 SER A O 1
ATOM 1423 N N . VAL A 1 183 ? -2.454 -2.168 7.824 1.00 72.19 183 VAL A N 1
ATOM 1424 C CA . VAL A 1 183 ? -2.860 -2.734 6.539 1.00 72.19 183 VAL A CA 1
ATOM 1425 C C . VAL A 1 183 ? -1.595 -2.986 5.732 1.00 72.19 183 VAL A C 1
ATOM 1427 O O . VAL A 1 183 ? -0.868 -2.056 5.402 1.00 72.19 183 VAL A O 1
ATOM 1430 N N . ILE A 1 184 ? -1.303 -4.236 5.399 1.00 74.62 184 ILE A N 1
ATOM 1431 C CA . ILE A 1 184 ? -0.053 -4.628 4.741 1.00 74.62 184 ILE A CA 1
ATOM 1432 C C . ILE A 1 184 ? -0.393 -5.104 3.333 1.00 74.62 184 ILE A C 1
ATOM 1434 O O . ILE A 1 184 ? -0.799 -6.242 3.132 1.00 74.62 184 ILE A O 1
ATOM 1438 N N . ALA A 1 185 ? -0.218 -4.247 2.328 1.00 65.00 185 ALA A N 1
ATOM 1439 C CA . ALA A 1 185 ? -0.611 -4.568 0.949 1.00 65.00 185 ALA A CA 1
ATOM 1440 C C . ALA A 1 185 ? 0.383 -5.455 0.187 1.00 65.00 185 ALA A C 1
ATOM 1442 O O . ALA A 1 185 ? 0.239 -5.670 -1.019 1.00 65.00 185 ALA A O 1
ATOM 1443 N N . GLY A 1 186 ? 1.381 -5.972 0.896 1.00 69.31 186 GLY A N 1
ATOM 1444 C CA . GLY A 1 186 ? 2.260 -7.015 0.408 1.00 69.31 186 GLY A CA 1
ATOM 1445 C C . GLY A 1 186 ? 3.657 -6.540 0.036 1.00 69.31 186 GLY A C 1
ATOM 1446 O O . GLY A 1 186 ? 4.057 -5.386 0.215 1.00 69.31 186 GLY A O 1
ATOM 1447 N N . PHE A 1 187 ? 4.407 -7.521 -0.441 1.00 84.50 187 PHE A N 1
ATOM 1448 C CA . PHE A 1 187 ? 5.811 -7.446 -0.795 1.00 84.50 187 PHE A CA 1
ATOM 1449 C C . PHE A 1 187 ? 5.944 -7.369 -2.316 1.00 84.50 187 PHE A C 1
ATOM 1451 O O . PHE A 1 187 ? 5.357 -8.177 -3.037 1.00 84.50 187 PHE A O 1
ATOM 1458 N N . ILE A 1 188 ? 6.718 -6.406 -2.810 1.00 89.12 188 ILE A N 1
ATOM 1459 C CA . ILE A 1 188 ? 7.022 -6.265 -4.232 1.00 89.12 188 ILE A CA 1
ATOM 1460 C C . ILE A 1 188 ? 8.491 -6.650 -4.438 1.00 89.12 188 ILE A C 1
ATOM 1462 O O . ILE A 1 188 ? 9.371 -5.897 -4.011 1.00 89.12 188 ILE A O 1
ATOM 1466 N N . PRO A 1 189 ? 8.781 -7.789 -5.096 1.00 89.50 189 PRO A N 1
ATOM 1467 C CA . PRO A 1 189 ? 10.152 -8.187 -5.394 1.00 89.50 189 PRO A CA 1
ATOM 1468 C C . PRO A 1 189 ? 10.850 -7.112 -6.227 1.00 89.50 189 PRO A C 1
ATOM 1470 O O . PRO A 1 189 ? 10.288 -6.645 -7.223 1.00 89.50 189 PRO A O 1
ATOM 1473 N N . SER A 1 190 ? 12.070 -6.732 -5.842 1.00 87.81 190 SER A N 1
ATOM 1474 C CA . SER A 1 190 ? 12.812 -5.658 -6.517 1.00 87.81 190 SER A CA 1
ATOM 1475 C C . SER A 1 190 ? 13.078 -5.995 -7.989 1.00 87.81 190 SER A C 1
ATOM 1477 O O . SER A 1 190 ? 12.958 -5.130 -8.853 1.00 87.81 190 SER A O 1
ATOM 1479 N N . GLU A 1 191 ? 13.351 -7.264 -8.295 1.00 84.38 191 GLU A N 1
ATOM 1480 C CA . GLU A 1 191 ? 13.684 -7.736 -9.642 1.00 84.38 191 GLU A CA 1
ATOM 1481 C C . GLU A 1 191 ? 12.536 -7.569 -10.642 1.00 84.38 191 GLU A C 1
ATOM 1483 O O . GLU A 1 191 ? 12.758 -7.240 -11.802 1.00 84.38 191 GLU A O 1
ATOM 1488 N N . THR A 1 192 ? 11.293 -7.781 -10.220 1.00 83.00 192 THR A N 1
ATOM 1489 C CA . THR A 1 192 ? 10.125 -7.712 -11.114 1.00 83.00 192 THR A CA 1
ATOM 1490 C C . THR A 1 192 ? 9.417 -6.362 -11.075 1.00 83.00 192 THR A C 1
ATOM 1492 O O . THR A 1 192 ? 8.398 -6.189 -11.739 1.00 83.00 192 THR A O 1
ATOM 1495 N N . MET A 1 193 ? 9.916 -5.415 -10.281 1.00 89.06 193 MET A N 1
ATOM 1496 C CA . MET A 1 193 ? 9.214 -4.173 -10.000 1.00 89.06 193 MET A CA 1
ATOM 1497 C C . MET A 1 193 ? 9.172 -3.244 -11.215 1.00 89.06 193 MET A C 1
ATOM 1499 O O . MET A 1 193 ? 10.195 -2.871 -11.788 1.00 89.06 193 MET A O 1
ATOM 1503 N N . THR A 1 194 ? 7.962 -2.812 -11.559 1.00 88.69 194 THR A N 1
ATOM 1504 C CA . THR A 1 194 ? 7.707 -1.778 -12.567 1.00 88.69 194 THR A CA 1
ATOM 1505 C C . THR A 1 194 ? 7.060 -0.562 -11.924 1.00 88.69 194 THR A C 1
ATOM 1507 O O . THR A 1 194 ? 6.413 -0.682 -10.882 1.00 88.69 194 THR A O 1
ATOM 1510 N N . GLN A 1 195 ? 7.179 0.599 -12.570 1.00 90.44 195 GLN A N 1
ATOM 1511 C CA . GLN A 1 195 ? 6.525 1.825 -12.112 1.00 90.44 195 GLN A CA 1
ATOM 1512 C C . GLN A 1 195 ? 5.008 1.647 -11.994 1.00 90.44 195 GLN A C 1
ATOM 1514 O O . GLN A 1 195 ? 4.422 1.989 -10.969 1.00 90.44 195 GLN A O 1
ATOM 1519 N N . SER A 1 196 ? 4.373 1.078 -13.020 1.00 88.81 196 SER A N 1
ATOM 1520 C CA . SER A 1 196 ? 2.924 0.868 -13.053 1.00 88.81 196 SER A CA 1
ATOM 1521 C C . SER A 1 196 ? 2.455 -0.079 -11.949 1.00 88.81 196 SER A C 1
ATOM 1523 O O . SER A 1 196 ? 1.536 0.265 -11.207 1.00 88.81 196 SER A O 1
ATOM 1525 N N . GLN A 1 197 ? 3.123 -1.223 -11.766 1.00 89.38 197 GLN A N 1
ATOM 1526 C CA . GLN A 1 197 ? 2.807 -2.166 -10.689 1.00 89.38 197 GLN A CA 1
ATOM 1527 C C . GLN A 1 197 ? 3.011 -1.540 -9.306 1.00 89.38 197 GLN A C 1
ATOM 1529 O O . GLN A 1 197 ? 2.170 -1.714 -8.424 1.00 89.38 197 GLN A O 1
ATOM 1534 N N . PHE A 1 198 ? 4.115 -0.813 -9.114 1.00 92.12 198 PHE A N 1
ATOM 1535 C CA . PHE A 1 198 ? 4.428 -0.154 -7.852 1.00 92.12 198 PHE A CA 1
ATOM 1536 C C . PHE A 1 198 ? 3.358 0.882 -7.489 1.00 92.12 198 PHE A C 1
ATOM 1538 O O . PHE A 1 198 ? 2.751 0.788 -6.423 1.00 92.12 198 PHE A O 1
ATOM 1545 N N . LEU A 1 199 ? 3.045 1.809 -8.400 1.00 92.12 199 LEU A N 1
ATOM 1546 C CA . LEU A 1 199 ? 2.021 2.833 -8.176 1.00 92.12 199 LEU A CA 1
ATOM 1547 C C . LEU A 1 199 ? 0.624 2.223 -8.000 1.00 92.12 199 LEU A C 1
ATOM 1549 O O . LEU A 1 199 ? -0.138 2.667 -7.140 1.00 92.12 199 LEU A O 1
ATOM 1553 N N . GLN A 1 200 ? 0.290 1.170 -8.753 1.00 90.12 200 GLN A N 1
ATOM 1554 C CA . GLN A 1 200 ? -0.971 0.447 -8.582 1.00 90.12 200 GLN A CA 1
ATOM 1555 C C . GLN A 1 200 ? -1.084 -0.163 -7.181 1.00 90.12 200 GLN A C 1
ATOM 1557 O O . GLN A 1 200 ? -2.152 -0.080 -6.568 1.00 90.12 200 GLN A O 1
ATOM 1562 N N . ARG A 1 201 ? -0.004 -0.763 -6.666 1.00 90.31 201 ARG A N 1
ATOM 15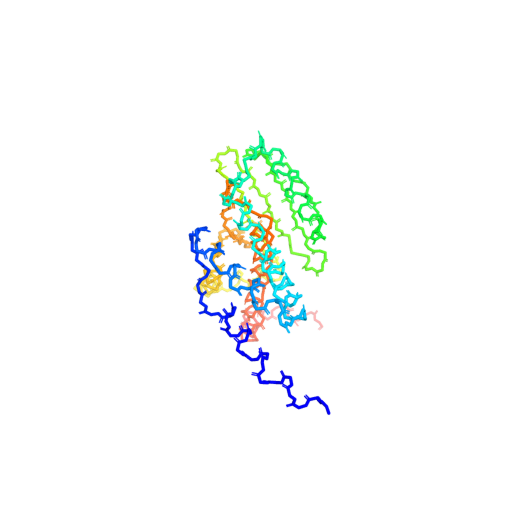63 C CA . ARG A 1 201 ? 0.034 -1.351 -5.321 1.00 90.31 201 ARG A CA 1
ATOM 1564 C C . ARG A 1 201 ? -0.025 -0.277 -4.232 1.00 90.31 201 ARG A C 1
ATOM 1566 O O . ARG A 1 201 ? -0.805 -0.440 -3.301 1.00 90.31 201 ARG A O 1
ATOM 1573 N N . VAL A 1 202 ? 0.675 0.850 -4.384 1.00 91.75 202 VAL A N 1
ATOM 1574 C CA . VAL A 1 202 ? 0.548 2.011 -3.477 1.00 91.75 202 VAL A CA 1
ATOM 1575 C C . VAL A 1 202 ? -0.901 2.513 -3.435 1.00 91.75 202 VAL A C 1
ATOM 1577 O O . VAL A 1 202 ? -1.482 2.665 -2.360 1.00 91.75 202 VAL A O 1
ATOM 1580 N N . GLY A 1 203 ? -1.536 2.678 -4.599 1.00 89.69 203 GLY A N 1
ATOM 1581 C CA . GLY A 1 203 ? -2.946 3.062 -4.686 1.00 89.69 203 GLY A CA 1
ATOM 1582 C C . GLY A 1 203 ? -3.898 2.022 -4.082 1.00 89.69 203 GLY A C 1
ATOM 1583 O O . GLY A 1 203 ? -4.917 2.383 -3.494 1.00 89.69 203 GLY A O 1
ATOM 1584 N N . ALA A 1 204 ? -3.572 0.729 -4.181 1.00 89.62 204 ALA A N 1
ATOM 1585 C CA . ALA A 1 204 ? -4.335 -0.332 -3.528 1.00 89.62 204 ALA A CA 1
ATOM 1586 C C . ALA A 1 204 ? -4.272 -0.219 -1.997 1.00 89.62 204 ALA A C 1
ATOM 1588 O O . ALA A 1 204 ? -5.318 -0.322 -1.360 1.00 89.62 204 ALA A O 1
ATOM 1589 N N . VAL A 1 205 ? -3.102 0.094 -1.420 1.00 90.31 205 VAL A N 1
ATOM 1590 C CA . VAL A 1 205 ? -2.961 0.364 0.025 1.00 90.31 205 VAL A CA 1
ATOM 1591 C C . VAL A 1 205 ? -3.835 1.550 0.439 1.00 90.31 205 VAL A C 1
ATOM 1593 O O . VAL A 1 205 ? -4.604 1.450 1.389 1.00 90.31 205 VAL A O 1
ATOM 1596 N N . SER A 1 206 ? -3.770 2.664 -0.298 1.00 89.44 206 SER A N 1
ATOM 1597 C CA . SER A 1 206 ? -4.559 3.871 0.004 1.00 89.44 206 SER A CA 1
ATOM 1598 C C . SER A 1 206 ? -6.074 3.607 -0.027 1.00 89.44 206 SER A C 1
ATOM 1600 O O . SER A 1 206 ? -6.823 4.073 0.840 1.00 89.44 206 SER A O 1
ATOM 1602 N N . ARG A 1 207 ? -6.549 2.807 -0.993 1.00 88.81 207 ARG A N 1
ATOM 1603 C CA . ARG A 1 207 ? -7.954 2.365 -1.047 1.00 88.81 207 ARG A CA 1
AT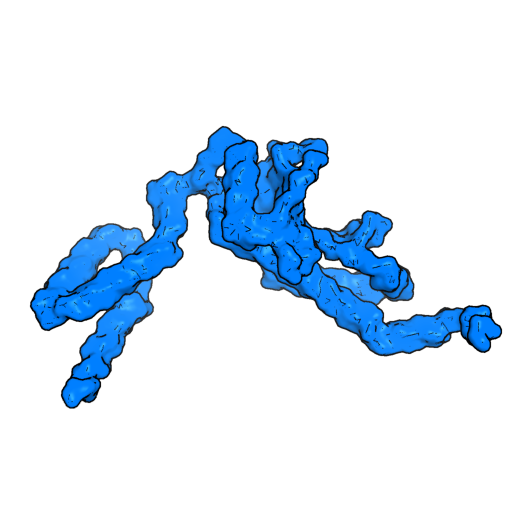OM 1604 C C . ARG A 1 207 ? -8.314 1.433 0.104 1.00 88.81 207 ARG A C 1
ATOM 1606 O O . ARG A 1 207 ? -9.408 1.548 0.646 1.00 88.81 207 ARG A O 1
ATOM 1613 N N . ALA A 1 208 ? -7.405 0.546 0.485 1.00 89.44 208 ALA A N 1
ATOM 1614 C CA . ALA A 1 208 ? -7.604 -0.362 1.600 1.00 89.44 208 ALA A CA 1
ATOM 1615 C C . ALA A 1 208 ? -7.736 0.381 2.933 1.00 89.44 208 ALA A C 1
ATOM 1617 O O . ALA A 1 208 ? -8.663 0.094 3.681 1.00 89.44 208 ALA A O 1
ATOM 1618 N N . ILE A 1 209 ? -6.902 1.397 3.185 1.00 88.94 209 ILE A N 1
ATOM 1619 C CA . ILE A 1 209 ? -7.030 2.281 4.358 1.00 88.94 209 ILE A CA 1
ATOM 1620 C C . ILE A 1 209 ? -8.443 2.876 4.429 1.00 88.94 209 ILE A C 1
ATOM 1622 O O . ILE A 1 209 ? -9.087 2.812 5.473 1.00 88.94 209 ILE A O 1
ATOM 1626 N N . LEU A 1 210 ? -8.952 3.406 3.312 1.00 88.88 210 LEU A N 1
ATOM 1627 C CA . LEU A 1 210 ? -10.307 3.961 3.260 1.00 88.88 210 LEU A CA 1
ATOM 1628 C C . LEU A 1 210 ? -11.381 2.914 3.512 1.00 88.88 210 LEU A C 1
ATOM 1630 O O . LEU A 1 210 ? -12.346 3.202 4.208 1.00 88.88 210 LEU A O 1
ATOM 1634 N N . MET A 1 211 ? -11.236 1.728 2.929 1.00 88.69 211 MET A N 1
ATOM 1635 C CA . MET A 1 211 ? -12.203 0.655 3.117 1.00 88.69 211 MET A CA 1
ATOM 1636 C C . MET A 1 211 ? -12.269 0.249 4.588 1.00 88.69 211 MET A C 1
ATOM 1638 O O . MET A 1 211 ? -13.356 0.199 5.143 1.00 88.69 211 MET A O 1
ATOM 1642 N N . VAL A 1 212 ? -11.119 0.089 5.248 1.00 87.44 212 VAL A N 1
ATOM 1643 C CA . VAL A 1 212 ? -11.054 -0.192 6.688 1.00 87.44 212 VAL A CA 1
ATOM 1644 C C . VAL A 1 212 ? -11.721 0.924 7.489 1.00 87.44 212 VAL A C 1
ATOM 1646 O O . VAL A 1 212 ? -12.570 0.641 8.326 1.00 87.44 212 VAL A O 1
ATOM 1649 N N . GLN A 1 213 ? -11.401 2.191 7.210 1.00 87.06 213 GLN A N 1
ATOM 1650 C CA . GLN A 1 213 ? -12.037 3.333 7.878 1.00 87.06 213 GLN A CA 1
ATOM 1651 C C . GLN A 1 213 ? -13.558 3.354 7.669 1.00 87.06 213 GLN A C 1
ATOM 1653 O O . GLN A 1 213 ? -14.306 3.596 8.612 1.00 87.06 213 GLN A O 1
ATOM 1658 N N . ALA A 1 214 ? -14.027 3.082 6.451 1.00 86.56 214 ALA A N 1
ATOM 1659 C CA . ALA A 1 214 ? -15.445 3.051 6.119 1.00 86.56 214 ALA A CA 1
ATOM 1660 C C . ALA A 1 214 ? -16.170 1.883 6.803 1.00 86.56 214 ALA A C 1
ATOM 1662 O O . ALA A 1 214 ? -17.267 2.076 7.326 1.00 86.56 214 ALA A O 1
ATOM 1663 N N . SER A 1 215 ? -15.558 0.698 6.834 1.00 85.69 215 SER A N 1
ATOM 1664 C CA . SER A 1 215 ? -16.102 -0.482 7.504 1.00 85.69 215 SER A CA 1
ATOM 1665 C C . SER A 1 215 ? -16.161 -0.255 9.014 1.00 85.69 215 SER A C 1
ATOM 1667 O O . SER A 1 215 ? -17.224 -0.417 9.603 1.00 85.69 215 SER A O 1
ATOM 1669 N N . LEU A 1 216 ? -15.093 0.254 9.634 1.00 84.12 216 L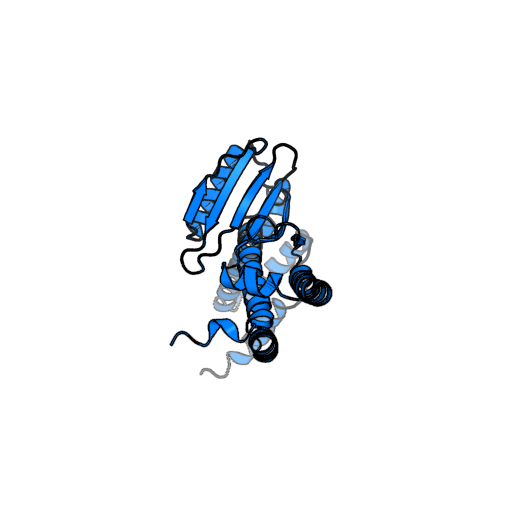EU A N 1
ATOM 1670 C CA . LEU A 1 216 ? -15.087 0.613 11.058 1.00 84.12 216 LEU A CA 1
ATOM 1671 C C . LEU A 1 216 ? -16.143 1.667 11.391 1.00 84.12 216 LEU A C 1
ATOM 1673 O O . LEU A 1 216 ? -16.895 1.487 12.341 1.00 84.12 216 LEU A O 1
ATOM 1677 N N . ASN A 1 217 ? -16.263 2.723 10.583 1.00 85.50 217 ASN A N 1
ATOM 1678 C CA . ASN A 1 217 ? -17.311 3.728 10.762 1.00 85.50 217 ASN A CA 1
ATOM 1679 C C . ASN A 1 217 ? -18.709 3.124 10.661 1.00 85.50 217 ASN A C 1
ATOM 1681 O O . ASN A 1 217 ? -19.585 3.511 11.425 1.00 85.50 217 ASN A O 1
ATOM 1685 N N . ARG A 1 218 ? -18.923 2.169 9.749 1.00 85.00 218 ARG A N 1
ATOM 1686 C CA . ARG A 1 218 ? -20.208 1.478 9.641 1.00 85.00 218 ARG A CA 1
ATOM 1687 C C . ARG A 1 218 ? -20.549 0.774 10.948 1.00 85.00 218 ARG A C 1
ATOM 1689 O O . ARG A 1 218 ? -21.656 0.968 11.419 1.00 85.00 218 ARG A O 1
ATOM 1696 N N . TYR A 1 219 ? -19.628 0.016 11.541 1.00 82.00 219 TYR A N 1
ATOM 1697 C CA . TYR A 1 219 ? -19.899 -0.682 12.802 1.00 82.00 219 TYR A CA 1
ATOM 1698 C C . TYR A 1 219 ? -20.031 0.294 13.977 1.00 82.00 219 TYR A C 1
ATOM 1700 O O . TYR A 1 219 ? -21.039 0.268 14.674 1.00 82.00 219 TYR A O 1
ATOM 1708 N N . LEU A 1 220 ? -19.072 1.205 14.152 1.00 79.75 220 LEU A N 1
ATOM 1709 C CA . LEU A 1 220 ? -18.992 2.091 15.320 1.00 79.75 220 LEU A CA 1
ATOM 1710 C C . LEU A 1 220 ? -20.080 3.174 15.358 1.00 79.75 220 LEU A C 1
ATOM 1712 O O . LEU A 1 220 ? -20.443 3.625 16.438 1.00 79.75 220 LEU A O 1
ATOM 1716 N N . LEU A 1 221 ? -20.615 3.583 14.203 1.00 72.88 221 LEU A N 1
ATOM 1717 C CA . LEU A 1 221 ? -21.670 4.600 14.106 1.00 72.88 221 LEU A CA 1
ATOM 1718 C C . LEU A 1 221 ? -23.062 3.990 13.879 1.00 72.88 221 LEU A C 1
ATOM 1720 O O . LEU A 1 221 ? -24.000 4.717 13.545 1.00 72.88 221 LEU A O 1
ATOM 1724 N N . THR A 1 222 ? -23.226 2.668 14.034 1.00 70.94 222 THR A N 1
ATOM 1725 C CA . THR A 1 222 ? -24.559 2.055 13.940 1.00 70.94 222 THR A CA 1
ATOM 1726 C C . THR A 1 222 ? -25.398 2.500 15.146 1.00 70.94 222 THR A C 1
ATOM 1728 O O . THR A 1 222 ? -24.965 2.297 16.283 1.00 70.94 222 THR A O 1
ATOM 1731 N N . PRO A 1 223 ? -26.602 3.071 14.942 1.00 56.69 223 PRO A N 1
ATOM 1732 C CA . PRO A 1 223 ? -27.416 3.636 16.021 1.00 56.69 223 PRO A CA 1
ATOM 1733 C C . PRO A 1 223 ? -27.780 2.633 17.122 1.00 56.69 223 PRO A C 1
ATOM 1735 O O . PRO A 1 223 ? -27.947 3.047 18.264 1.00 56.69 223 PRO A O 1
ATOM 1738 N N . ASP A 1 224 ? -27.834 1.334 16.820 1.00 60.56 224 ASP A N 1
ATOM 1739 C CA . ASP A 1 224 ? -28.122 0.302 17.820 1.00 60.56 224 ASP A CA 1
ATOM 1740 C C . ASP A 1 224 ? -27.013 0.173 18.872 1.00 60.56 224 ASP A C 1
ATOM 1742 O O . ASP A 1 224 ? -27.334 0.042 20.046 1.00 60.56 224 ASP A O 1
ATOM 1746 N N . ILE A 1 225 ? -25.733 0.292 18.487 1.00 57.84 225 ILE A N 1
ATOM 1747 C CA . ILE A 1 225 ? -24.591 0.265 19.424 1.00 57.84 225 ILE A CA 1
ATOM 1748 C C . ILE A 1 225 ? -24.544 1.558 20.243 1.00 57.84 225 ILE A C 1
ATOM 1750 O O . ILE A 1 225 ? -24.315 1.534 21.451 1.00 57.84 225 ILE A O 1
ATOM 1754 N N . VAL A 1 226 ? -24.828 2.697 19.604 1.00 57.25 226 VAL A N 1
ATOM 1755 C CA . VAL A 1 226 ? -24.924 3.992 20.293 1.00 57.25 226 VAL A CA 1
ATOM 1756 C C . VAL A 1 226 ? -26.060 3.972 21.324 1.00 57.25 226 VAL A C 1
ATOM 1758 O O . VAL A 1 226 ? -25.886 4.468 22.435 1.00 57.25 226 VAL A O 1
ATOM 1761 N N . ALA A 1 227 ? -27.194 3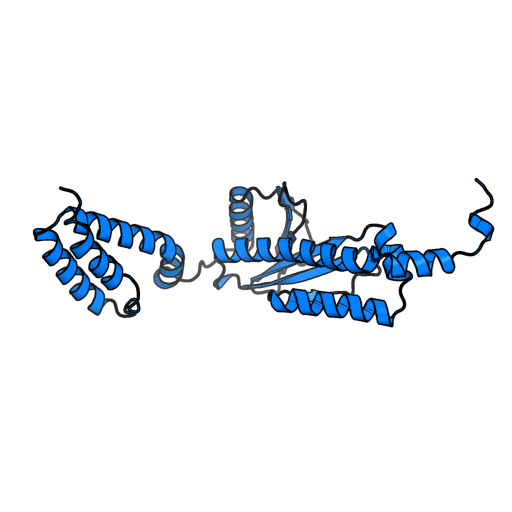.345 21.001 1.00 55.88 227 ALA A N 1
ATOM 1762 C CA . ALA A 1 227 ? -28.336 3.212 21.900 1.00 55.88 227 ALA A CA 1
ATOM 1763 C C . ALA A 1 227 ? -28.069 2.246 23.069 1.00 55.88 227 ALA A C 1
ATOM 1765 O O . ALA A 1 227 ? -28.411 2.575 24.206 1.00 55.88 227 ALA A O 1
ATOM 1766 N N . THR A 1 228 ? -27.422 1.092 22.845 1.00 59.06 228 THR A N 1
ATOM 1767 C CA . THR A 1 228 ? -27.009 0.205 23.951 1.00 59.06 228 THR A CA 1
ATOM 1768 C C . THR A 1 228 ? -25.964 0.855 24.849 1.00 59.06 228 THR A C 1
ATOM 1770 O O . THR A 1 228 ? -26.031 0.676 26.063 1.00 59.06 228 THR A O 1
ATOM 1773 N N . MET A 1 229 ? -25.046 1.654 24.301 1.00 55.88 229 MET A N 1
ATOM 1774 C CA . MET A 1 229 ? -24.062 2.387 25.102 1.00 55.88 229 MET A CA 1
ATOM 1775 C C . MET A 1 229 ? -24.687 3.533 25.903 1.00 55.88 229 MET A C 1
ATOM 1777 O O . MET A 1 229 ? -24.392 3.673 27.088 1.00 55.88 229 MET A O 1
ATOM 1781 N N . GLN A 1 230 ? -25.602 4.308 25.311 1.00 56.59 230 GLN A N 1
ATOM 1782 C CA . GLN A 1 230 ? -26.367 5.334 26.033 1.00 56.59 230 GLN A CA 1
ATOM 1783 C C . GLN A 1 230 ? -27.227 4.739 27.156 1.00 56.59 230 GLN A C 1
ATOM 1785 O O . GLN A 1 230 ? -27.388 5.370 28.195 1.00 56.59 230 GLN A O 1
ATOM 1790 N N . ALA A 1 231 ? -27.727 3.513 26.986 1.00 58.66 231 ALA A N 1
ATOM 1791 C CA . ALA A 1 231 ? -28.474 2.799 28.020 1.00 58.66 231 ALA A CA 1
ATOM 1792 C C . ALA A 1 231 ? -27.588 2.199 29.134 1.00 58.66 231 ALA A C 1
ATOM 1794 O O . ALA A 1 231 ? -28.097 1.888 30.210 1.00 58.66 231 ALA A O 1
ATOM 1795 N N . GLN A 1 232 ? -26.285 2.017 28.889 1.00 52.38 232 GLN A N 1
ATOM 1796 C CA . GLN A 1 232 ? -25.319 1.463 29.850 1.00 52.38 232 GLN A CA 1
ATOM 1797 C C . GLN A 1 232 ? -24.491 2.531 30.583 1.00 52.38 232 GLN A C 1
ATOM 1799 O O . GLN A 1 232 ? -23.777 2.203 31.532 1.00 52.38 232 GLN A O 1
ATOM 1804 N N . LEU A 1 233 ? -24.595 3.804 30.189 1.00 51.84 233 LEU A N 1
ATOM 1805 C CA . LEU A 1 233 ? -24.016 4.919 30.934 1.00 51.84 233 LEU A CA 1
ATOM 1806 C C . LEU A 1 233 ? -24.753 5.090 32.279 1.00 51.84 233 LEU A C 1
ATOM 1808 O O . LEU A 1 233 ? -25.980 5.212 32.292 1.00 51.84 233 LEU A O 1
ATOM 1812 N N . PRO A 1 234 ? -24.043 5.099 33.423 1.00 53.94 234 PRO A N 1
ATOM 1813 C CA . PRO A 1 234 ? -24.672 5.297 34.722 1.00 53.94 234 PRO A CA 1
ATOM 1814 C C . PRO A 1 234 ? -25.362 6.675 34.788 1.00 53.94 234 PRO A C 1
ATOM 1816 O O . PRO A 1 234 ? -24.805 7.661 34.299 1.00 53.94 234 PRO A O 1
ATOM 1819 N N . PRO A 1 235 ? -26.547 6.773 35.422 1.00 58.03 235 PRO A N 1
ATOM 1820 C CA . PRO A 1 235 ? -27.382 7.982 35.430 1.00 58.03 235 PRO A CA 1
ATOM 1821 C C . PRO A 1 235 ? -26.755 9.210 36.122 1.00 58.03 235 PRO A C 1
ATOM 1823 O O . PRO A 1 235 ? -27.310 10.304 36.049 1.00 58.03 235 PRO A O 1
ATOM 1826 N N . ASP A 1 236 ? -25.590 9.068 36.755 1.00 53.91 236 ASP A N 1
ATOM 1827 C CA . ASP A 1 236 ? -24.938 10.135 37.524 1.00 53.91 236 ASP A CA 1
ATOM 1828 C C . ASP A 1 236 ? -24.210 11.198 36.677 1.00 53.91 236 ASP A C 1
ATOM 1830 O O . ASP A 1 236 ? -23.744 12.195 37.227 1.00 53.91 236 ASP A O 1
ATOM 1834 N N . LEU A 1 237 ? -24.126 11.052 35.347 1.00 51.44 237 LEU A N 1
ATOM 1835 C CA . LEU A 1 237 ? -23.480 12.052 34.475 1.00 51.44 237 LEU A CA 1
ATOM 1836 C C . LEU A 1 237 ? -24.451 12.931 33.672 1.00 51.44 237 LEU A C 1
ATOM 1838 O O . LEU A 1 237 ? -24.015 13.889 33.039 1.00 51.44 237 LEU A O 1
ATOM 1842 N N . THR A 1 238 ? -25.761 12.676 33.732 1.00 52.19 238 THR A N 1
ATOM 1843 C CA . THR A 1 238 ? -26.776 13.510 33.058 1.00 52.19 238 THR A CA 1
ATOM 1844 C C . THR A 1 238 ? -27.374 14.603 33.951 1.00 52.19 238 THR A C 1
ATOM 1846 O O . THR A 1 238 ? -28.226 15.355 33.494 1.00 52.19 238 THR A O 1
ATOM 1849 N N . ALA A 1 239 ? -26.945 14.716 35.214 1.00 51.75 239 ALA A N 1
ATOM 1850 C CA . ALA A 1 239 ? -27.543 15.624 36.203 1.00 51.75 239 ALA A CA 1
ATOM 1851 C C . ALA A 1 239 ? -26.857 17.003 36.346 1.00 51.75 239 ALA A C 1
ATOM 1853 O O . ALA A 1 239 ? -27.246 17.773 37.217 1.00 51.75 239 ALA A O 1
ATOM 1854 N N . ASN A 1 240 ? -25.866 17.332 35.508 1.00 50.94 240 ASN A N 1
ATOM 1855 C CA . ASN A 1 240 ? -25.208 18.651 35.494 1.00 50.94 240 ASN A CA 1
ATOM 1856 C C . ASN A 1 240 ? -25.328 19.352 34.126 1.00 50.94 240 ASN A C 1
ATOM 1858 O O . ASN A 1 240 ? -24.336 19.833 33.574 1.00 50.94 240 ASN A O 1
ATOM 1862 N N . GLN A 1 241 ? -26.546 19.406 33.582 1.00 43.25 241 GLN A N 1
ATOM 1863 C CA . GLN A 1 241 ? -26.940 20.416 32.594 1.00 43.25 241 GLN A CA 1
ATOM 1864 C C . GLN A 1 241 ? -28.105 21.238 33.132 1.00 43.25 241 GLN A C 1
ATOM 1866 O O . GLN A 1 241 ? -29.027 20.625 33.715 1.00 43.25 241 GLN A O 1
#

Foldseek 3Di:
DPPPPVVPVVVLVVVVPDDDDDPDPVVVVVVVVVLVVVCVVPVVSNVVVVVVCVVVCVVCVQVVCCVPVNFPDDPDVVSVVVVLVVLLVVVVWDKAWDDDPQFPGWIWTARPVLRWIWIWTHGPPDQFIWIKTWQFDDPLLLVLLVPDDPVVNVVLQVVLQVVLVVLCKHWDQPCSVPTGTMITLDTDRNRRDDSVVSVVSNVSNSVSSVVSVVSSCCVSVDVVSVVVVVVVPPPVPVPPD

pLDDT: mean 73.68, std 17.44, range [30.09, 94.5]

Secondary structure (DSSP, 8-state):
--TTGGGTHHHHHHHHSSS---S-HHHHHHHHHHHHHHTTT-HHHHHHHHHHHHHHHHHHHHHHHHHHH-S---S-HHHHHHHHHHHHHHTT-EEEE---TTEEEEEEEE-TTT--EEEEEEETT-SEEEEEEEEEPPHHHHHHHHHS-HHHHHHHHHHHHHHHHTTT-EEEGGGTTTTEEEEEEEEEETTT--HHHHHHHHHHHHHHHHHHHHHHHHHHT-HHHHHHHHHHS-GGGSS--